Protein AF-0000000084674977 (afdb_homodimer)

pLDDT: mean 95.16, std 7.93, range [51.19, 98.88]

Sequence (258 aa):
MLSVRLFLIAQILTLAGFGLAYFVRPQETANLSGMLLMAPAALTDVRAYYGGLQLGLAAWLGLALLRGDLLRPALMLLVLLYSALFLARLGGLWLDGGAQQTFNLYAMLFEGVSAALAFWLLRGRSAAAMLSVRLFLIAQILTLAGFGLAYFVRPQETANLSGMLLMAPAALTDVRAYYGGLQLGLAAWLGLALLRGDLLRPALMLLVLLYSALFLARLGGLWLDGGAQQTFNLYAMLFEGVSAALAFWLLRGRSAAA

Solvent-accessible surface area (backbone atoms only — not comparable to full-atom values): 11995 Å² total; per-residue (Å²): 109,67,68,57,50,52,51,49,51,52,49,28,51,50,31,36,50,51,8,48,44,21,46,76,36,31,60,69,53,42,39,70,36,34,30,42,59,77,30,45,45,19,42,19,48,38,13,9,59,55,4,16,34,28,38,17,50,20,49,50,50,51,48,21,73,74,33,74,89,34,41,64,60,50,31,54,44,44,26,42,30,24,45,28,27,29,53,26,34,54,50,20,40,69,74,51,44,53,96,71,31,59,64,59,52,54,51,34,50,51,24,46,52,50,17,52,50,30,46,50,54,50,52,53,50,55,64,73,98,109,66,68,58,50,52,52,48,50,53,50,30,52,51,31,35,51,50,8,48,46,21,47,75,37,30,59,69,54,41,38,70,36,34,31,42,60,78,29,45,46,20,42,20,48,38,12,10,57,56,4,16,34,28,37,17,51,20,50,48,50,50,47,22,73,75,34,74,89,34,42,63,60,49,32,54,46,44,26,42,31,24,45,27,27,28,53,26,34,54,51,21,40,68,73,51,44,52,97,72,32,60,62,60,50,53,50,34,50,54,24,46,51,49,16,52,49,30,47,52,55,49,54,53,50,57,64,71,97

Secondary structure (DSSP, 8-state):
-HHHHHHHHHHHHHHHHHHHHHHH-HHHHHGGGTEEE-SHHHHHHHIIIIIIHHHHHHHHHHHHHH-GGGHHHHHHHHHHHHHHHHHHHHHHHHHH--TT-HHHHHHHHHHHHHHHHHHHHHHHHHHH-/-HHHHHHHHHHHHHHHHHHHHHHH-HHHHHGGGTEEE-SHHHHHHHIIIIIIHHHHHHHHHHHHHH-GGGHHHHHHHHHHHHHHHHHHHHHHHHHH--TT-HHHHHHHHHHHHHHHHHHHHHHHHHHH-

Foldseek 3Di:
DVLLLVLLVVLLCVLQVQLVCCLVPVQVSVCLQPDHDPDPVSSVVSNCPRRVVSNVLSVLSVVCSVPVVCSLVNLVVLLVVLVVLLVVLVVCCVVVPDPPRPVSVVSNVVSVVSNVSSVVVNVVVVVVD/DVLLLVLLVVLLCVLQVQLVCCLVPVQVSVCLQPDHDPDPVSSVVSNCPRRVVSNVLSVLSVVCSVPVVCSLVNLVVLLVVLVVLLVVLVVCCVVVDDPPRVVSVVSNVVSVVSNVSSVVVNVVVVVVD

InterPro domains:
  IPR025597 Protein of unknown function DUF4345 [PF14248] (5-122)

Organism: Aquipseudomonas alcaligenes (strain ATCC 14909 / DSM 50342 / CCUG 1425 / JCM 20561 / NBRC 14159 / NCIMB 9945 / NCTC 10367 / 1577) (NCBI:txid1215092)

Radius of gyration: 17.64 Å; Cα contacts (8 Å, |Δi|>4): 391; chains: 2; bounding box: 38×45×38 Å

Nearest PDB structures (foldseek):
  1x03-assembly1_A-2  TM=3.238E-01  e=7.428E+00  Homo sapiens

Structure (mmCIF, N/CA/C/O backbone):
data_AF-0000000084674977-model_v1
#
loop_
_entity.id
_entity.type
_entity.pdbx_description
1 polymer 'DUF4345 domain-containing protein'
#
loop_
_atom_site.group_PDB
_atom_site.id
_atom_site.type_symbol
_atom_site.label_atom_id
_atom_site.label_alt_id
_atom_site.label_comp_id
_atom_site.label_asym_id
_atom_site.label_entity_id
_atom_site.label_seq_id
_atom_site.pdbx_PDB_ins_code
_atom_site.Cartn_x
_atom_site.Cartn_y
_atom_site.Cartn_z
_atom_site.occupancy
_atom_site.B_iso_or_equiv
_atom_site.auth_seq_id
_atom_site.auth_comp_id
_atom_site.auth_asym_id
_atom_site.auth_atom_id
_atom_site.pdbx_PDB_model_num
ATOM 1 N N . MET A 1 1 ? 14.164 21.875 1.434 1 84.44 1 MET A N 1
ATOM 2 C CA . MET A 1 1 ? 12.922 21.766 0.677 1 84.44 1 MET A CA 1
ATOM 3 C C . MET A 1 1 ? 13.164 21.094 -0.676 1 84.44 1 MET A C 1
ATOM 5 O O . MET A 1 1 ? 12.445 20.188 -1.066 1 84.44 1 MET A O 1
ATOM 9 N N . LEU A 1 2 ? 14.32 21.484 -1.268 1 88.62 2 LEU A N 1
ATOM 10 C CA . LEU A 1 2 ? 14.609 20.906 -2.576 1 88.62 2 LEU A CA 1
ATOM 11 C C . LEU A 1 2 ? 14.898 19.406 -2.461 1 88.62 2 LEU A C 1
ATOM 13 O O . LEU A 1 2 ? 14.445 18.625 -3.287 1 88.62 2 LEU A O 1
ATOM 17 N N . SER A 1 3 ? 15.656 19 -1.485 1 94.62 3 SER A N 1
ATOM 18 C CA . SER A 1 3 ? 16 17.594 -1.295 1 94.62 3 SER A CA 1
ATOM 19 C C . SER A 1 3 ? 14.766 16.734 -1.057 1 94.62 3 SER A C 1
ATOM 21 O O . SER A 1 3 ? 14.656 15.633 -1.589 1 94.62 3 SER A O 1
ATOM 23 N N . VAL A 1 4 ? 13.844 17.266 -0.362 1 96.19 4 VAL A N 1
ATOM 24 C CA . VAL A 1 4 ? 12.609 16.547 -0.073 1 96.19 4 VAL A CA 1
ATOM 25 C C . VAL A 1 4 ? 11.789 16.391 -1.354 1 96.19 4 VAL A C 1
ATOM 27 O O . VAL A 1 4 ? 11.281 15.305 -1.64 1 96.19 4 VAL A O 1
ATOM 30 N N . ARG A 1 5 ? 11.734 17.422 -2.115 1 96.31 5 ARG A N 1
ATOM 31 C CA . ARG A 1 5 ? 10.961 17.406 -3.354 1 96.31 5 ARG A CA 1
ATOM 32 C C . ARG A 1 5 ? 11.562 16.438 -4.359 1 96.31 5 ARG A C 1
ATOM 34 O O . ARG A 1 5 ? 10.844 15.688 -5.02 1 96.31 5 ARG A O 1
ATOM 41 N N . LEU A 1 6 ? 12.844 16.469 -4.453 1 97.62 6 LEU A N 1
ATOM 42 C CA . LEU A 1 6 ? 13.516 15.547 -5.367 1 97.62 6 LEU A CA 1
ATOM 43 C C . LEU A 1 6 ? 13.312 14.094 -4.934 1 97.62 6 LEU A C 1
ATOM 45 O O . LEU A 1 6 ? 13.086 13.219 -5.77 1 97.62 6 LEU A O 1
ATOM 49 N N . PHE A 1 7 ? 13.461 13.922 -3.662 1 98.56 7 PHE A N 1
ATOM 50 C CA . PHE A 1 7 ? 13.234 12.586 -3.123 1 98.56 7 PHE A CA 1
ATOM 51 C C . PHE A 1 7 ? 11.82 12.109 -3.424 1 98.56 7 PHE A C 1
ATOM 53 O O . PHE A 1 7 ? 11.633 10.992 -3.904 1 98.56 7 PHE A O 1
ATOM 60 N N . LEU A 1 8 ? 10.812 12.961 -3.209 1 98.62 8 LEU A N 1
ATOM 61 C CA . LEU A 1 8 ? 9.422 12.578 -3.439 1 98.62 8 LEU A CA 1
ATOM 62 C C . LEU A 1 8 ? 9.156 12.344 -4.926 1 98.62 8 LEU A C 1
ATOM 64 O O . LEU A 1 8 ? 8.406 11.438 -5.293 1 98.62 8 LEU A O 1
ATOM 68 N N . ILE A 1 9 ? 9.758 13.148 -5.777 1 98.69 9 ILE A N 1
ATOM 69 C CA . ILE A 1 9 ? 9.586 12.969 -7.219 1 98.69 9 ILE A CA 1
ATOM 70 C C . ILE A 1 9 ? 10.141 11.617 -7.637 1 98.69 9 ILE A C 1
ATOM 72 O O . ILE A 1 9 ? 9.523 10.898 -8.43 1 98.69 9 ILE A O 1
ATOM 76 N N . ALA A 1 10 ? 11.297 11.227 -7.109 1 98.75 10 ALA A N 1
ATOM 77 C CA . ALA A 1 10 ? 11.875 9.922 -7.41 1 98.75 10 ALA A CA 1
ATOM 78 C C . ALA A 1 10 ? 10.945 8.797 -6.961 1 98.75 10 ALA A C 1
ATOM 80 O O . ALA A 1 10 ? 10.789 7.797 -7.664 1 98.75 10 ALA A O 1
ATOM 81 N N . GLN A 1 11 ? 10.391 8.945 -5.777 1 98.88 11 GLN A N 1
ATOM 82 C CA . GLN A 1 11 ? 9.453 7.949 -5.277 1 98.88 11 GLN A CA 1
ATOM 83 C C . GLN A 1 11 ? 8.211 7.867 -6.16 1 98.88 11 GLN A C 1
ATOM 85 O O . GLN A 1 11 ? 7.734 6.777 -6.473 1 98.88 11 GLN A O 1
ATOM 90 N N . ILE A 1 12 ? 7.645 9.023 -6.547 1 98.88 12 ILE A N 1
ATOM 91 C CA . ILE A 1 12 ? 6.457 9.086 -7.391 1 98.88 12 ILE A CA 1
ATOM 92 C C . ILE A 1 12 ? 6.719 8.352 -8.703 1 98.88 12 ILE A C 1
ATOM 94 O O . ILE A 1 12 ? 5.902 7.543 -9.148 1 98.88 12 ILE A O 1
ATOM 98 N N . LEU A 1 13 ? 7.867 8.578 -9.328 1 98.75 13 LEU A N 1
ATOM 99 C CA . LEU A 1 13 ? 8.203 7.969 -10.609 1 98.75 13 LEU A CA 1
ATOM 100 C C . LEU A 1 13 ? 8.336 6.457 -10.469 1 98.75 13 LEU A C 1
ATOM 102 O O . LEU A 1 13 ? 7.883 5.707 -11.336 1 98.75 13 LEU A O 1
ATOM 106 N N . THR A 1 14 ? 8.984 6.051 -9.422 1 98.5 14 THR A N 1
ATOM 107 C CA . THR A 1 14 ? 9.18 4.625 -9.195 1 98.5 14 THR A CA 1
ATOM 108 C C . THR A 1 14 ? 7.84 3.936 -8.93 1 98.5 14 THR A C 1
ATOM 110 O O . THR A 1 14 ? 7.531 2.914 -9.547 1 98.5 14 THR A O 1
ATOM 113 N N . LEU A 1 15 ? 7.027 4.465 -8.047 1 98.62 15 LEU A N 1
ATOM 114 C CA . LEU A 1 15 ? 5.742 3.887 -7.676 1 98.62 15 LEU A CA 1
ATOM 115 C C . LEU A 1 15 ? 4.781 3.896 -8.859 1 98.62 15 LEU A C 1
ATOM 117 O O . LEU A 1 15 ? 4.117 2.895 -9.141 1 98.62 15 LEU A O 1
ATOM 121 N N . ALA A 1 16 ? 4.711 5.039 -9.539 1 98.75 16 ALA A N 1
ATOM 122 C CA . ALA A 1 16 ? 3.83 5.137 -10.703 1 98.75 16 ALA A CA 1
ATOM 123 C C . ALA A 1 16 ? 4.285 4.199 -11.82 1 98.75 16 ALA A C 1
ATOM 125 O O . ALA A 1 16 ? 3.461 3.584 -12.492 1 98.75 16 ALA A O 1
ATOM 126 N N . GLY A 1 17 ? 5.598 4.133 -12.062 1 98.44 17 GLY A N 1
ATOM 127 C CA . GLY A 1 17 ? 6.133 3.24 -13.078 1 98.44 17 GLY A CA 1
ATOM 128 C C . GLY A 1 17 ? 5.809 1.78 -12.82 1 98.44 17 GLY A C 1
ATOM 129 O O . GLY A 1 17 ? 5.277 1.092 -13.688 1 98.44 17 GLY A O 1
ATOM 130 N N . PHE A 1 18 ? 6.113 1.308 -11.656 1 97.5 18 PHE A N 1
ATOM 131 C CA . PHE A 1 18 ? 5.82 -0.076 -11.297 1 97.5 18 PHE A CA 1
ATOM 132 C C . PHE A 1 18 ? 4.316 -0.315 -11.25 1 97.5 18 PHE A C 1
ATOM 134 O O . PHE A 1 18 ? 3.836 -1.378 -11.648 1 97.5 18 PHE A O 1
ATOM 141 N N . GLY A 1 19 ? 3.574 0.656 -10.641 1 98.5 19 GLY A N 1
ATOM 142 C CA . GLY A 1 19 ? 2.127 0.529 -10.609 1 98.5 19 GLY A CA 1
ATOM 143 C C . GLY A 1 19 ? 1.507 0.366 -11.984 1 98.5 19 GLY A C 1
ATOM 144 O O . GLY A 1 19 ? 0.631 -0.479 -12.18 1 98.5 19 GLY A O 1
ATOM 145 N N . LEU A 1 20 ? 1.965 1.139 -12.891 1 98.62 20 LEU A N 1
ATOM 146 C CA . LEU A 1 20 ? 1.455 1.052 -14.258 1 98.62 20 LEU A CA 1
ATOM 147 C C . LEU A 1 20 ? 1.843 -0.277 -14.898 1 98.62 20 LEU A C 1
ATOM 149 O O . LEU A 1 20 ? 1.049 -0.873 -15.625 1 98.62 20 LEU A O 1
ATOM 153 N N . ALA A 1 21 ? 3.051 -0.722 -14.703 1 98.44 21 ALA A N 1
ATOM 154 C CA . ALA A 1 21 ? 3.51 -1.994 -15.258 1 98.44 21 ALA A CA 1
ATOM 155 C C . ALA A 1 21 ? 2.639 -3.148 -14.773 1 98.44 21 ALA A C 1
ATOM 157 O O . ALA A 1 21 ? 2.211 -3.99 -15.562 1 98.44 21 ALA A O 1
ATOM 158 N N . TYR A 1 22 ? 2.359 -3.145 -13.469 1 98.31 22 TYR A N 1
ATOM 159 C CA . TYR A 1 22 ? 1.542 -4.211 -12.898 1 98.31 22 TYR A CA 1
ATOM 160 C C . TYR A 1 22 ? 0.099 -4.105 -13.375 1 98.31 22 TYR A C 1
ATOM 162 O O . TYR A 1 22 ? -0.582 -5.121 -13.539 1 98.31 22 TYR A O 1
ATOM 170 N N . PHE A 1 23 ? -0.378 -2.908 -13.57 1 98.69 23 PHE A N 1
ATOM 171 C CA . PHE A 1 23 ? -1.757 -2.756 -14.016 1 98.69 23 PHE A CA 1
ATOM 172 C C . PHE A 1 23 ? -1.906 -3.191 -15.469 1 98.69 23 PHE A C 1
ATOM 174 O O . PHE A 1 23 ? -2.883 -3.854 -15.828 1 98.69 23 PHE A O 1
ATOM 181 N N . VAL A 1 24 ? -0.961 -2.867 -16.328 1 98.38 24 VAL A N 1
ATOM 182 C CA . VAL A 1 24 ? -1.058 -3.088 -17.781 1 98.38 24 VAL A CA 1
ATOM 183 C C . VAL A 1 24 ? -0.654 -4.52 -18.109 1 98.38 24 VAL A C 1
ATOM 185 O O . VAL A 1 24 ? -1.256 -5.156 -18.969 1 98.38 24 VAL A O 1
ATOM 188 N N . ARG A 1 25 ? 0.402 -5.043 -17.422 1 98.25 25 ARG A N 1
ATOM 189 C CA . ARG A 1 25 ? 0.922 -6.379 -17.688 1 98.25 25 ARG A CA 1
ATOM 190 C C . ARG A 1 25 ? 1.076 -7.184 -16.406 1 98.25 25 ARG A C 1
ATOM 192 O O . ARG A 1 25 ? 2.184 -7.594 -16.047 1 98.25 25 ARG A O 1
ATOM 199 N N . PRO A 1 26 ? -0.037 -7.477 -15.797 1 97.75 26 PRO A N 1
ATOM 200 C CA . PRO A 1 26 ? 0.021 -8.109 -14.477 1 97.75 26 PRO A CA 1
ATOM 201 C C . PRO A 1 26 ? 0.686 -9.484 -14.516 1 97.75 26 PRO A C 1
ATOM 203 O O . PRO A 1 26 ? 1.454 -9.828 -13.609 1 97.75 26 PRO A O 1
ATOM 206 N N . GLN A 1 27 ? 0.441 -10.289 -15.555 1 96.56 27 GLN A N 1
ATOM 207 C CA . GLN A 1 27 ? 1.012 -11.633 -15.609 1 96.56 27 GLN A CA 1
ATOM 208 C C . GLN A 1 27 ? 2.527 -11.578 -15.781 1 96.56 27 GLN A C 1
ATOM 210 O O . GLN A 1 27 ? 3.262 -12.25 -15.055 1 96.56 27 GLN A O 1
ATOM 215 N N . GLU A 1 28 ? 2.961 -10.781 -16.734 1 97 28 GLU A N 1
ATOM 216 C CA . GLU A 1 28 ? 4.387 -10.664 -17.031 1 97 28 GLU A CA 1
ATOM 217 C C . GLU A 1 28 ? 5.152 -10.109 -15.828 1 97 28 GLU A C 1
ATOM 219 O O . GLU A 1 28 ? 6.234 -10.602 -15.5 1 97 28 GLU A O 1
ATOM 224 N N . THR A 1 29 ? 4.621 -9.141 -15.188 1 97.38 29 THR A N 1
ATOM 225 C CA . THR A 1 29 ? 5.328 -8.5 -14.086 1 97.38 29 THR A CA 1
ATOM 226 C C . THR A 1 29 ? 5.34 -9.398 -12.852 1 97.38 29 THR A C 1
ATOM 228 O O . THR A 1 29 ? 6.363 -9.516 -12.18 1 97.38 29 THR A O 1
ATOM 231 N N . ALA A 1 30 ? 4.254 -10.023 -12.539 1 95.75 30 ALA A N 1
ATOM 232 C CA . ALA A 1 30 ? 4.176 -10.922 -11.398 1 95.75 30 ALA A CA 1
ATOM 233 C C . ALA A 1 30 ? 5.105 -12.125 -11.57 1 95.75 30 ALA A C 1
ATOM 235 O O . ALA A 1 30 ? 5.633 -12.656 -10.594 1 95.75 30 ALA A O 1
ATOM 236 N N . ASN A 1 31 ? 5.297 -12.477 -12.805 1 95.06 31 ASN A N 1
ATOM 237 C CA . ASN A 1 31 ? 6.133 -13.641 -13.094 1 95.06 31 ASN A CA 1
ATOM 238 C C . ASN A 1 31 ? 7.598 -13.367 -12.758 1 95.06 31 ASN A C 1
ATOM 240 O O . ASN A 1 31 ? 8.391 -14.305 -12.617 1 95.06 31 ASN A O 1
ATOM 244 N N . LEU A 1 32 ? 7.957 -12.102 -12.625 1 92.12 32 LEU A N 1
ATOM 245 C CA . LEU A 1 32 ? 9.32 -11.742 -12.258 1 92.12 32 LEU A CA 1
ATOM 246 C C . LEU A 1 32 ? 9.695 -12.336 -10.906 1 92.12 32 LEU A C 1
ATOM 248 O O . LEU A 1 32 ? 10.867 -12.648 -10.664 1 92.12 32 LEU A O 1
ATOM 252 N N . SER A 1 33 ? 8.727 -12.602 -10.047 1 91.69 33 SER A N 1
ATOM 253 C CA . SER A 1 33 ? 8.984 -13.195 -8.742 1 91.69 33 SER A CA 1
ATOM 254 C C . SER A 1 33 ? 8.602 -14.672 -8.719 1 91.69 33 SER A C 1
ATOM 256 O O . SER A 1 33 ? 8.75 -15.344 -7.691 1 91.69 33 SER A O 1
ATOM 258 N N . GLY A 1 34 ? 8.016 -15.172 -9.82 1 92.5 34 GLY A N 1
ATOM 259 C CA . GLY A 1 34 ? 7.613 -16.562 -9.867 1 92.5 34 GLY A CA 1
ATOM 260 C C . GLY A 1 34 ? 6.152 -16.781 -9.516 1 92.5 34 GLY A C 1
ATOM 261 O O . GLY A 1 34 ? 5.75 -17.891 -9.156 1 92.5 34 GLY A O 1
ATOM 262 N N . MET A 1 35 ? 5.379 -15.75 -9.57 1 95.19 35 MET A N 1
ATOM 263 C CA . MET A 1 35 ? 3.936 -15.82 -9.359 1 95.19 35 MET A CA 1
ATOM 264 C C . MET A 1 35 ? 3.213 -16.141 -10.664 1 95.19 35 MET A C 1
ATOM 266 O O . MET A 1 35 ? 3.506 -15.547 -11.703 1 95.19 35 MET A O 1
ATOM 270 N N . LEU A 1 36 ? 2.33 -17.062 -10.547 1 95.19 36 LEU A N 1
ATOM 271 C CA . LEU A 1 36 ? 1.477 -17.391 -11.688 1 95.19 36 LEU A CA 1
ATOM 272 C C . LEU A 1 36 ? 0.027 -17 -11.398 1 95.19 36 LEU A C 1
ATOM 274 O O . LEU A 1 36 ? -0.498 -17.312 -10.328 1 95.19 36 LEU A O 1
ATOM 278 N N . LEU A 1 37 ? -0.532 -16.281 -12.32 1 96.06 37 LEU A N 1
ATOM 279 C CA . LEU A 1 37 ? -1.918 -15.844 -12.211 1 96.06 37 LEU A CA 1
ATOM 280 C C . LEU A 1 37 ? -2.834 -16.703 -13.07 1 96.06 37 LEU A C 1
ATOM 282 O O . LEU A 1 37 ? -3.068 -16.391 -14.242 1 96.06 37 LEU A O 1
ATOM 286 N N . MET A 1 38 ? -3.434 -17.688 -12.438 1 91.94 38 MET A N 1
ATOM 287 C CA . MET A 1 38 ? -4.074 -18.75 -13.195 1 91.94 38 MET A CA 1
ATOM 288 C C . MET A 1 38 ? -5.562 -18.484 -13.375 1 91.94 38 MET A C 1
ATOM 290 O O . MET A 1 38 ? -6.234 -19.172 -14.148 1 91.94 38 MET A O 1
ATOM 294 N N . ALA A 1 39 ? -6.102 -17.531 -12.688 1 93.56 39 ALA A N 1
ATOM 295 C CA . ALA A 1 39 ? -7.512 -17.172 -12.781 1 93.56 39 ALA A CA 1
ATOM 296 C C . ALA A 1 39 ? -7.668 -15.68 -13.094 1 93.56 39 ALA A C 1
ATOM 298 O O . ALA A 1 39 ? -6.828 -14.867 -12.703 1 93.56 39 ALA A O 1
ATOM 299 N N . PRO A 1 40 ? -8.789 -15.336 -13.812 1 95.62 40 PRO A N 1
ATOM 300 C CA . PRO A 1 40 ? -9.062 -13.914 -14.039 1 95.62 40 PRO A CA 1
ATOM 301 C C . PRO A 1 40 ? -9.086 -13.102 -12.742 1 95.62 40 PRO A C 1
ATOM 303 O O . PRO A 1 40 ? -8.664 -11.945 -12.734 1 95.62 40 PRO A O 1
ATOM 306 N N . ALA A 1 41 ? -9.523 -13.766 -11.695 1 96.69 41 ALA A N 1
ATOM 307 C CA . ALA A 1 41 ? -9.594 -13.078 -10.406 1 96.69 41 ALA A CA 1
ATOM 308 C C . ALA A 1 41 ? -8.203 -12.719 -9.898 1 96.69 41 ALA A C 1
ATOM 310 O O . ALA A 1 41 ? -8.023 -11.688 -9.25 1 96.69 41 ALA A O 1
ATOM 311 N N . ALA A 1 42 ? -7.27 -13.562 -10.18 1 96.88 42 ALA A N 1
ATOM 312 C CA . ALA A 1 42 ? -5.898 -13.281 -9.758 1 96.88 42 ALA A CA 1
ATOM 313 C C . ALA A 1 42 ? -5.305 -12.125 -10.547 1 96.88 42 ALA A C 1
ATOM 315 O O . ALA A 1 42 ? -4.566 -11.305 -10 1 96.88 42 ALA A O 1
ATOM 316 N N . LEU A 1 43 ? -5.598 -12.039 -11.828 1 97.5 43 LEU A N 1
ATOM 317 C CA . LEU A 1 43 ? -5.148 -10.922 -12.656 1 97.5 43 LEU A CA 1
ATOM 318 C C . LEU A 1 43 ? -5.699 -9.602 -12.133 1 97.5 43 LEU A C 1
ATOM 320 O O . LEU A 1 43 ? -4.949 -8.648 -11.93 1 97.5 43 LEU A O 1
ATOM 324 N N . THR A 1 44 ? -6.984 -9.578 -11.922 1 97.94 44 THR A N 1
ATOM 325 C CA . THR A 1 44 ? -7.641 -8.383 -11.414 1 97.94 44 THR A CA 1
ATOM 326 C C . THR A 1 44 ? -7.07 -7.996 -10.047 1 97.94 44 THR A C 1
ATOM 328 O O . THR A 1 44 ? -6.848 -6.816 -9.781 1 97.94 44 THR A O 1
ATOM 331 N N . ASP A 1 45 ? -6.855 -8.984 -9.195 1 97.56 45 ASP A N 1
ATOM 332 C CA . ASP A 1 45 ? -6.324 -8.742 -7.859 1 97.56 45 ASP A CA 1
ATOM 333 C C . ASP A 1 45 ? -4.941 -8.102 -7.926 1 97.56 45 ASP A C 1
ATOM 335 O O . ASP A 1 45 ? -4.664 -7.133 -7.215 1 97.56 45 ASP A O 1
ATOM 339 N N . VAL A 1 46 ? -4.047 -8.539 -8.781 1 97.88 46 VAL A N 1
ATOM 340 C CA . VAL A 1 46 ? -2.695 -8.008 -8.922 1 97.88 46 VAL A CA 1
ATOM 341 C C . VAL A 1 46 ? -2.752 -6.613 -9.531 1 97.88 46 VAL A C 1
ATOM 343 O O . VAL A 1 46 ? -2.021 -5.711 -9.117 1 97.88 46 VAL A O 1
ATOM 346 N N . ARG A 1 47 ? -3.623 -6.371 -10.539 1 98.38 47 ARG A N 1
ATOM 347 C CA . ARG A 1 47 ? -3.803 -5.035 -11.094 1 98.38 47 ARG A CA 1
ATOM 348 C C . ARG A 1 47 ? -4.168 -4.035 -10 1 98.38 47 ARG A C 1
ATOM 350 O O . ARG A 1 47 ? -3.715 -2.887 -10.031 1 98.38 47 ARG A O 1
ATOM 357 N N . ALA A 1 48 ? -4.977 -4.5 -9.133 1 98.25 48 ALA A N 1
ATOM 358 C CA . ALA A 1 48 ? -5.457 -3.598 -8.086 1 98.25 48 ALA A CA 1
ATOM 359 C C . ALA A 1 48 ? -4.398 -3.396 -7.004 1 98.25 48 ALA A C 1
ATOM 361 O O . ALA A 1 48 ? -4.004 -2.266 -6.719 1 98.25 48 ALA A O 1
ATOM 362 N N . TYR A 1 49 ? -3.92 -4.441 -6.434 1 97.81 49 TYR A N 1
ATOM 363 C CA . TYR A 1 49 ? -3.096 -4.34 -5.234 1 97.81 49 TYR A CA 1
ATOM 364 C C . TYR A 1 49 ? -1.676 -3.91 -5.582 1 97.81 49 TYR A C 1
ATOM 366 O O . TYR A 1 49 ? -1.138 -2.977 -4.984 1 97.81 49 TYR A O 1
ATOM 374 N N . TYR A 1 50 ? -1.011 -4.52 -6.582 1 97.75 50 TYR A N 1
ATOM 375 C CA . TYR A 1 50 ? 0.332 -4.129 -7 1 97.75 50 TYR A CA 1
ATOM 376 C C . TYR A 1 50 ? 0.29 -2.891 -7.883 1 97.75 50 TYR A C 1
ATOM 378 O O . TYR A 1 50 ? 1.226 -2.088 -7.883 1 97.75 50 TYR A O 1
ATOM 386 N N . GLY A 1 51 ? -0.761 -2.811 -8.672 1 98.38 51 GLY A N 1
ATOM 387 C CA . GLY A 1 51 ? -0.882 -1.678 -9.578 1 98.38 51 GLY A CA 1
ATOM 388 C C . GLY A 1 51 ? -1.573 -0.483 -8.945 1 98.38 51 GLY A C 1
ATOM 389 O O . GLY A 1 51 ? -0.921 0.5 -8.586 1 98.38 51 GLY A O 1
ATOM 390 N N . GLY A 1 52 ? -2.863 -0.614 -8.727 1 98.5 52 GLY A N 1
ATOM 391 C CA . GLY A 1 52 ? -3.703 0.465 -8.234 1 98.5 52 GLY A CA 1
ATOM 392 C C . GLY A 1 52 ? -3.195 1.068 -6.938 1 98.5 52 GLY A C 1
ATOM 393 O O . GLY A 1 52 ? -3.176 2.291 -6.781 1 98.5 52 GLY A O 1
ATOM 394 N N . LEU A 1 53 ? -2.879 0.241 -5.992 1 98.25 53 LEU A N 1
ATOM 395 C CA . LEU A 1 53 ? -2.4 0.727 -4.703 1 98.25 53 LEU A CA 1
ATOM 396 C C . LEU A 1 53 ? -1.147 1.578 -4.875 1 98.25 53 LEU A C 1
ATOM 398 O O . LEU A 1 53 ? -1.026 2.641 -4.262 1 98.25 53 LEU A O 1
ATOM 402 N N . GLN A 1 54 ? -0.153 1.138 -5.734 1 98.62 54 GLN A N 1
ATOM 403 C CA . GLN A 1 54 ? 1.06 1.91 -5.98 1 98.62 54 GLN A CA 1
ATOM 404 C C . GLN A 1 54 ? 0.737 3.236 -6.66 1 98.62 54 GLN A C 1
ATOM 406 O O . GLN A 1 54 ? 1.34 4.266 -6.348 1 98.62 54 GLN A O 1
ATOM 411 N N . LEU A 1 55 ? -0.165 3.176 -7.539 1 98.75 55 LEU A N 1
ATOM 412 C CA . LEU A 1 55 ? -0.586 4.402 -8.203 1 98.75 55 LEU A CA 1
ATOM 413 C C . LEU A 1 55 ? -1.252 5.355 -7.219 1 98.75 55 LEU A C 1
ATOM 415 O O . LEU A 1 55 ? -1.083 6.574 -7.316 1 98.75 55 LEU A O 1
ATOM 419 N N . GLY A 1 56 ? -2.041 4.84 -6.301 1 98.75 56 GLY A N 1
ATOM 420 C CA . GLY A 1 56 ? -2.625 5.652 -5.246 1 98.75 56 GLY A CA 1
ATOM 421 C C . GLY A 1 56 ? -1.586 6.309 -4.355 1 98.75 56 GLY A C 1
ATOM 422 O O . GLY A 1 56 ? -1.724 7.477 -3.988 1 98.75 56 GLY A O 1
ATOM 423 N N . LEU A 1 57 ? -0.554 5.551 -3.994 1 98.75 57 LEU A N 1
ATOM 424 C CA . LEU A 1 57 ? 0.534 6.098 -3.189 1 98.75 57 LEU A CA 1
ATOM 425 C C . LEU A 1 57 ? 1.273 7.191 -3.951 1 98.75 57 LEU A C 1
ATOM 427 O O . LEU A 1 57 ? 1.651 8.211 -3.369 1 98.75 57 LEU A O 1
ATOM 431 N N . ALA A 1 58 ? 1.514 6.922 -5.238 1 98.88 58 ALA A N 1
ATOM 432 C CA . ALA A 1 58 ? 2.131 7.957 -6.066 1 98.88 58 ALA A CA 1
ATOM 433 C C . ALA A 1 58 ? 1.292 9.227 -6.074 1 98.88 58 ALA A C 1
ATOM 435 O O . ALA A 1 58 ? 1.83 10.336 -5.98 1 98.88 58 ALA A O 1
ATOM 436 N N . ALA A 1 59 ? 0.005 9.125 -6.195 1 98.75 59 ALA A N 1
ATOM 437 C CA . ALA A 1 59 ? -0.902 10.266 -6.172 1 98.75 59 ALA A CA 1
ATOM 438 C C . ALA A 1 59 ? -0.832 11 -4.836 1 98.75 59 ALA A C 1
ATOM 440 O O . ALA A 1 59 ? -0.865 12.234 -4.789 1 98.75 59 ALA A O 1
ATOM 441 N N . TRP A 1 60 ? -0.804 10.25 -3.756 1 98.69 60 TRP A N 1
ATOM 442 C CA . TRP A 1 60 ? -0.663 10.844 -2.432 1 98.69 60 TRP A CA 1
ATOM 443 C C . TRP A 1 60 ? 0.601 11.688 -2.348 1 98.69 60 TRP A C 1
ATOM 445 O O . TRP A 1 60 ? 0.567 12.82 -1.846 1 98.69 60 TRP A O 1
ATOM 455 N N . LEU A 1 61 ? 1.72 11.117 -2.809 1 98.75 61 LEU A N 1
ATOM 456 C CA . LEU A 1 61 ? 2.98 11.852 -2.768 1 98.75 61 LEU A CA 1
ATOM 457 C C . LEU A 1 61 ? 2.932 13.07 -3.678 1 98.75 61 LEU A C 1
ATOM 459 O O . LEU A 1 61 ? 3.525 14.109 -3.369 1 98.75 61 LEU A O 1
ATOM 463 N N . GLY A 1 62 ? 2.242 12.906 -4.836 1 98.62 62 GLY A N 1
ATOM 464 C CA . GLY A 1 62 ? 2.018 14.07 -5.688 1 98.62 62 GLY A CA 1
ATOM 465 C C . GLY A 1 62 ? 1.245 15.172 -4.992 1 98.62 62 GLY A C 1
ATOM 466 O O . GLY A 1 62 ? 1.59 16.344 -5.121 1 98.62 62 GLY A O 1
ATOM 467 N N . LEU A 1 63 ? 0.233 14.844 -4.273 1 98.38 63 LEU A N 1
ATOM 468 C CA . LEU A 1 63 ? -0.544 15.805 -3.504 1 98.38 63 LEU A CA 1
ATOM 469 C C . LEU A 1 63 ? 0.326 16.5 -2.459 1 98.38 63 LEU A C 1
ATOM 471 O O . LEU A 1 63 ? 0.188 17.703 -2.227 1 98.38 63 LEU A O 1
ATOM 475 N N . ALA A 1 64 ? 1.158 15.688 -1.831 1 97.69 64 ALA A N 1
ATOM 476 C CA . ALA A 1 64 ? 2.055 16.25 -0.822 1 97.69 64 ALA A CA 1
ATOM 477 C C . ALA A 1 64 ? 2.998 17.281 -1.436 1 97.69 64 ALA A C 1
ATOM 479 O O . ALA A 1 64 ? 3.371 18.25 -0.781 1 97.69 64 ALA A O 1
ATOM 480 N N . LEU A 1 65 ? 3.404 17.062 -2.707 1 97.25 65 LEU A N 1
ATOM 481 C CA . LEU A 1 65 ? 4.262 18.016 -3.398 1 97.25 65 LEU A CA 1
ATOM 482 C C . LEU A 1 65 ? 3.527 19.328 -3.639 1 97.25 65 LEU A C 1
ATOM 484 O O . LEU A 1 65 ? 4.148 20.406 -3.676 1 97.25 65 LEU A O 1
ATOM 488 N N . LEU A 1 66 ? 2.244 19.219 -3.775 1 96.81 66 LEU A N 1
ATOM 489 C CA . LEU A 1 66 ? 1.44 20.391 -4.082 1 96.81 66 LEU A CA 1
ATOM 490 C C . LEU A 1 66 ? 1.034 21.125 -2.809 1 96.81 66 LEU A C 1
ATOM 492 O O . LEU A 1 66 ? 0.736 22.312 -2.84 1 96.81 66 LEU A O 1
ATOM 496 N N . ARG A 1 67 ? 1.002 20.359 -1.764 1 95.56 67 ARG A N 1
ATOM 497 C CA . ARG A 1 67 ? 0.588 20.922 -0.484 1 95.56 67 ARG A CA 1
ATOM 498 C C . ARG A 1 67 ? 1.694 20.797 0.557 1 95.56 67 ARG A C 1
ATOM 500 O O . ARG A 1 67 ? 1.905 19.719 1.114 1 95.56 67 ARG A O 1
ATOM 507 N N . GLY A 1 68 ? 2.246 21.859 0.981 1 91.88 68 GLY A N 1
ATOM 508 C CA . GLY A 1 68 ? 3.395 21.906 1.871 1 91.88 68 GLY A CA 1
ATOM 509 C C . GLY A 1 68 ? 3.127 21.266 3.221 1 91.88 68 GLY A C 1
ATOM 510 O O . GLY A 1 68 ? 4.02 20.656 3.816 1 91.88 68 GLY A O 1
ATOM 511 N N . ASP A 1 69 ? 1.888 21.422 3.705 1 94.12 69 ASP A N 1
ATOM 512 C CA . ASP A 1 69 ? 1.537 20.922 5.027 1 94.12 69 ASP A CA 1
ATOM 513 C C . ASP A 1 69 ? 1.512 19.391 5.047 1 94.12 69 ASP A C 1
ATOM 515 O O . ASP A 1 69 ? 1.498 18.781 6.113 1 94.12 69 ASP A O 1
ATOM 519 N N . LEU A 1 70 ? 1.623 18.75 3.885 1 96.94 70 LEU A N 1
ATOM 520 C CA . LEU A 1 70 ? 1.524 17.297 3.803 1 96.94 70 LEU A CA 1
ATOM 521 C C . LEU A 1 70 ? 2.902 16.672 3.627 1 96.94 70 LEU A C 1
ATOM 523 O O . LEU A 1 70 ? 3.033 15.445 3.609 1 96.94 70 LEU A O 1
ATOM 527 N N . LEU A 1 71 ? 3.914 17.453 3.561 1 96.69 71 LEU A N 1
ATOM 528 C CA . LEU A 1 71 ? 5.25 16.906 3.311 1 96.69 71 LEU A CA 1
ATOM 529 C C . LEU A 1 71 ? 5.723 16.062 4.48 1 96.69 71 LEU A C 1
ATOM 531 O O . LEU A 1 71 ? 6.246 14.961 4.281 1 96.69 71 LEU A O 1
ATOM 535 N N . ARG A 1 72 ? 5.52 16.547 5.672 1 96.44 72 ARG A N 1
ATOM 536 C CA . ARG A 1 72 ? 5.973 15.797 6.836 1 96.44 72 ARG A CA 1
ATOM 537 C C . ARG A 1 72 ? 5.199 14.492 6.98 1 96.44 72 ARG A C 1
ATOM 539 O O . ARG A 1 72 ? 5.797 13.422 7.121 1 96.44 72 ARG A O 1
ATOM 546 N N . PRO A 1 73 ? 3.816 14.477 6.887 1 97.81 73 PRO A N 1
ATOM 547 C CA . PRO A 1 73 ? 3.07 13.219 6.941 1 97.81 73 PRO A CA 1
ATOM 548 C C . PRO A 1 73 ? 3.479 12.25 5.836 1 97.81 73 PRO A C 1
ATOM 550 O O . PRO A 1 73 ? 3.502 11.031 6.055 1 97.81 73 PRO A O 1
ATOM 553 N N . ALA A 1 74 ? 3.736 12.797 4.719 1 98.25 74 ALA A N 1
ATOM 554 C CA . ALA A 1 74 ? 4.137 11.938 3.602 1 98.25 74 ALA A CA 1
ATOM 555 C C . ALA A 1 74 ? 5.457 11.234 3.896 1 98.25 74 ALA A C 1
ATOM 557 O O . ALA A 1 74 ? 5.609 10.047 3.615 1 98.25 74 ALA A O 1
ATOM 558 N N . LEU A 1 75 ? 6.426 11.977 4.453 1 98.44 75 LEU A N 1
ATOM 559 C CA . LEU A 1 75 ? 7.715 11.383 4.805 1 98.44 75 LEU A CA 1
ATOM 560 C C . LEU A 1 75 ? 7.555 10.352 5.918 1 98.44 75 LEU A C 1
ATOM 562 O O . LEU A 1 75 ? 8.18 9.289 5.879 1 98.44 75 LEU A O 1
ATOM 566 N N . MET A 1 76 ? 6.734 10.656 6.898 1 98.38 76 MET A N 1
ATOM 567 C CA . MET A 1 76 ? 6.48 9.711 7.984 1 98.38 76 MET A CA 1
ATOM 568 C C . MET A 1 76 ? 5.883 8.414 7.449 1 98.38 76 MET A C 1
ATOM 570 O O . MET A 1 76 ? 6.27 7.324 7.875 1 98.38 76 MET A O 1
ATOM 574 N N . LEU A 1 77 ? 4.965 8.57 6.555 1 98.69 77 LEU A N 1
ATOM 575 C CA . LEU A 1 77 ? 4.34 7.402 5.934 1 98.69 77 LEU A CA 1
ATOM 576 C C . LEU A 1 77 ? 5.383 6.547 5.223 1 98.69 77 LEU A C 1
ATOM 578 O O . LEU A 1 77 ? 5.379 5.32 5.355 1 98.69 77 LEU A O 1
ATOM 582 N N . LEU A 1 78 ? 6.223 7.195 4.453 1 98.75 78 LEU A N 1
ATOM 583 C CA . LEU A 1 78 ? 7.219 6.465 3.682 1 98.75 78 LEU A CA 1
ATOM 584 C C . LEU A 1 78 ? 8.18 5.719 4.602 1 98.75 78 LEU A C 1
ATOM 586 O O . LEU A 1 78 ? 8.578 4.59 4.305 1 98.75 78 LEU A O 1
ATOM 590 N N . VAL A 1 79 ? 8.602 6.348 5.695 1 98.62 79 VAL A N 1
ATOM 591 C CA . VAL A 1 79 ? 9.461 5.66 6.652 1 98.62 79 VAL A CA 1
ATOM 592 C C . VAL A 1 79 ? 8.781 4.383 7.133 1 98.62 79 VAL A C 1
ATOM 594 O O . VAL A 1 79 ? 9.383 3.307 7.125 1 98.62 79 VAL A O 1
ATOM 597 N N . LEU A 1 80 ? 7.559 4.48 7.484 1 98.62 80 LEU A N 1
ATOM 598 C CA . LEU A 1 80 ? 6.844 3.352 8.07 1 98.62 80 LEU A CA 1
ATOM 599 C C . LEU A 1 80 ? 6.594 2.268 7.027 1 98.62 80 LEU A C 1
ATOM 601 O O . LEU A 1 80 ? 6.809 1.082 7.293 1 98.62 80 LEU A O 1
ATOM 605 N N . LEU A 1 81 ? 6.121 2.637 5.859 1 98.69 81 LEU A N 1
ATOM 606 C CA . LEU A 1 81 ? 5.754 1.672 4.832 1 98.69 81 LEU A CA 1
ATOM 607 C C . LEU A 1 81 ? 6.984 0.915 4.336 1 98.69 81 LEU A C 1
ATOM 609 O O . LEU A 1 81 ? 6.965 -0.315 4.246 1 98.69 81 LEU A O 1
ATOM 613 N N . TYR A 1 82 ? 8.039 1.652 4.035 1 98.88 82 TYR A N 1
ATOM 614 C CA . TYR A 1 82 ? 9.227 1.002 3.49 1 98.88 82 TYR A CA 1
ATOM 615 C C . TYR A 1 82 ? 9.93 0.174 4.559 1 98.88 82 TYR A C 1
ATOM 617 O O . TYR A 1 82 ? 10.508 -0.872 4.258 1 98.88 82 TYR A O 1
ATOM 625 N N . SER A 1 83 ? 9.922 0.628 5.785 1 98.88 83 SER A N 1
ATOM 626 C CA . SER A 1 83 ? 10.469 -0.2 6.855 1 98.88 83 SER A CA 1
ATOM 627 C C . SER A 1 83 ? 9.68 -1.497 7.008 1 98.88 83 SER A C 1
ATOM 629 O O . SER A 1 83 ? 10.266 -2.566 7.195 1 98.88 83 SER A O 1
ATOM 631 N N . ALA A 1 84 ? 8.367 -1.411 6.973 1 98.88 84 ALA A N 1
ATOM 632 C CA . ALA A 1 84 ? 7.523 -2.594 7.094 1 98.88 84 ALA A CA 1
ATOM 633 C C . ALA A 1 84 ? 7.777 -3.57 5.949 1 98.88 84 ALA A C 1
ATOM 635 O O . ALA A 1 84 ? 7.883 -4.781 6.168 1 98.88 84 ALA A O 1
ATOM 636 N N . LEU A 1 85 ? 7.832 -3.037 4.734 1 98.75 85 LEU A N 1
ATOM 637 C CA . LEU A 1 85 ? 8.125 -3.863 3.57 1 98.75 85 LEU A CA 1
ATOM 638 C C . LEU A 1 85 ? 9.492 -4.527 3.705 1 98.75 85 LEU A C 1
ATOM 640 O O . LEU A 1 85 ? 9.633 -5.727 3.453 1 98.75 85 LEU A O 1
ATOM 644 N N . PHE A 1 86 ? 10.5 -3.742 4.09 1 98.75 86 PHE A N 1
ATOM 645 C CA . PHE A 1 86 ? 11.859 -4.234 4.254 1 98.75 86 PHE A CA 1
ATOM 646 C C . PHE A 1 86 ? 11.906 -5.371 5.27 1 98.75 86 PHE A C 1
ATOM 648 O O . PHE A 1 86 ? 12.508 -6.418 5.012 1 98.75 86 PHE A O 1
ATOM 655 N N . LEU A 1 87 ? 11.32 -5.191 6.387 1 98.56 87 LEU A N 1
ATOM 656 C CA . LEU A 1 87 ? 11.328 -6.188 7.453 1 98.56 87 LEU A CA 1
ATOM 657 C C . LEU A 1 87 ? 10.555 -7.434 7.039 1 98.56 87 LEU A C 1
ATOM 659 O O . LEU A 1 87 ? 10.93 -8.555 7.402 1 98.56 87 LEU A O 1
ATOM 663 N N . ALA A 1 88 ? 9.453 -7.254 6.375 1 98.56 88 ALA A N 1
ATOM 664 C CA . ALA A 1 88 ? 8.688 -8.398 5.891 1 98.56 88 ALA A CA 1
ATOM 665 C C . ALA A 1 88 ? 9.5 -9.227 4.906 1 98.56 88 ALA A C 1
ATOM 667 O O . ALA A 1 88 ? 9.445 -10.461 4.926 1 98.56 88 ALA A O 1
ATOM 668 N N . ARG A 1 89 ? 10.219 -8.539 3.994 1 98.12 89 ARG A N 1
ATOM 669 C CA . ARG A 1 89 ? 11.07 -9.273 3.064 1 98.12 89 ARG A CA 1
ATOM 670 C C . ARG A 1 89 ? 12.203 -9.977 3.799 1 98.12 89 ARG A C 1
ATOM 672 O O . ARG A 1 89 ? 12.602 -11.078 3.418 1 98.12 89 ARG A O 1
ATOM 679 N N . LEU A 1 90 ? 12.82 -9.305 4.77 1 97.06 90 LEU A N 1
ATOM 680 C CA . LEU A 1 90 ? 13.836 -9.961 5.586 1 97.06 90 LEU A CA 1
ATOM 681 C C . LEU A 1 90 ? 13.289 -11.227 6.23 1 97.06 90 LEU A C 1
ATOM 683 O O . LEU A 1 90 ? 13.945 -12.273 6.223 1 97.06 90 LEU A O 1
ATOM 687 N N . GLY A 1 91 ? 12.117 -11.109 6.84 1 97 91 GLY A N 1
ATOM 688 C CA . GLY A 1 91 ? 11.453 -12.281 7.383 1 97 91 GLY A CA 1
ATOM 689 C C . GLY A 1 91 ? 11.148 -13.336 6.336 1 97 91 GLY A C 1
ATOM 690 O O . GLY A 1 91 ? 11.328 -14.531 6.578 1 97 91 GLY A O 1
ATOM 691 N N . GLY A 1 92 ? 10.602 -12.875 5.172 1 97.19 92 GLY A N 1
ATOM 692 C CA . GLY A 1 92 ? 10.32 -13.797 4.086 1 97.19 92 GLY A CA 1
ATOM 693 C C . GLY A 1 92 ? 11.555 -14.547 3.613 1 97.19 92 GLY A C 1
ATOM 694 O O . GLY A 1 92 ? 11.5 -15.758 3.379 1 97.19 92 GLY A O 1
ATOM 695 N N . LEU A 1 93 ? 12.664 -13.805 3.471 1 96 93 LEU A N 1
ATOM 696 C CA . LEU A 1 93 ? 13.914 -14.453 3.064 1 96 93 LEU A CA 1
ATOM 697 C C . LEU A 1 93 ? 14.32 -15.531 4.062 1 96 93 LEU A C 1
ATOM 699 O O . LEU A 1 93 ? 14.82 -16.594 3.672 1 96 93 LEU A O 1
ATOM 703 N N . TRP A 1 94 ? 14.148 -15.281 5.281 1 95.75 94 TRP A N 1
ATOM 704 C CA . TRP A 1 94 ? 14.477 -16.234 6.332 1 95.75 94 TRP A CA 1
ATOM 705 C C . TRP A 1 94 ? 13.531 -17.438 6.297 1 95.75 94 TRP A C 1
ATOM 707 O O . TRP A 1 94 ? 13.969 -18.578 6.414 1 95.75 94 TRP A O 1
ATOM 717 N N . LEU A 1 95 ? 12.273 -17.281 6.047 1 96.12 95 LEU A N 1
ATOM 718 C CA . LEU A 1 95 ? 11.242 -18.312 6.148 1 96.12 95 LEU A CA 1
ATOM 719 C C . LEU A 1 95 ? 11.18 -19.141 4.871 1 96.12 95 LEU A C 1
ATOM 721 O O . LEU A 1 95 ? 10.906 -20.344 4.922 1 96.12 95 LEU A O 1
ATOM 725 N N . ASP A 1 96 ? 11.383 -18.484 3.814 1 95.31 96 ASP A N 1
ATOM 726 C CA . ASP A 1 96 ? 11.117 -19.141 2.535 1 95.31 96 ASP A CA 1
ATOM 727 C C . ASP A 1 96 ? 12.406 -19.641 1.899 1 95.31 96 ASP A C 1
ATOM 729 O O . ASP A 1 96 ? 12.367 -20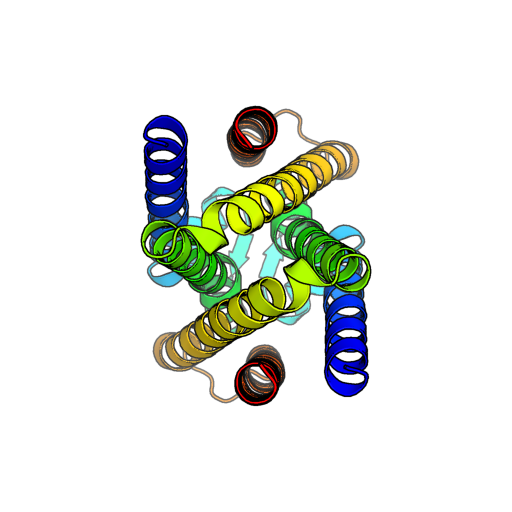.484 0.994 1 95.31 96 ASP A O 1
ATOM 733 N N . GLY A 1 97 ? 13.469 -19.141 2.441 1 85.81 97 GLY A N 1
ATOM 734 C CA . GLY A 1 97 ? 14.766 -19.578 1.921 1 85.81 97 GLY A CA 1
ATOM 735 C C . GLY A 1 97 ? 15.109 -18.938 0.59 1 85.81 97 GLY A C 1
ATOM 736 O O . GLY A 1 97 ? 14.227 -18.438 -0.111 1 85.81 97 GLY A O 1
ATOM 737 N N . GLY A 1 98 ? 16.375 -18.703 0.359 1 77.88 98 GLY A N 1
ATOM 738 C CA . GLY A 1 98 ? 16.844 -18.234 -0.935 1 77.88 98 GLY A CA 1
ATOM 739 C C . GLY A 1 98 ? 17.594 -16.906 -0.86 1 77.88 98 GLY A C 1
ATOM 740 O O . GLY A 1 98 ? 17.062 -15.875 -1.257 1 77.88 98 GLY A O 1
ATOM 741 N N . ALA A 1 99 ? 18.672 -16.984 -0.364 1 78.25 99 ALA A N 1
ATOM 742 C CA . ALA A 1 99 ? 19.484 -15.773 -0.325 1 78.25 99 ALA A CA 1
ATOM 743 C C . ALA A 1 99 ? 19.766 -15.25 -1.732 1 78.25 99 ALA A C 1
ATOM 745 O O . ALA A 1 99 ? 20.266 -14.133 -1.9 1 78.25 99 ALA A O 1
ATOM 746 N N . GLN A 1 100 ? 19.234 -16.062 -2.568 1 87.12 100 GLN A N 1
ATOM 747 C CA . GLN A 1 100 ? 19.531 -15.703 -3.953 1 87.12 100 GLN A CA 1
ATOM 748 C C . GLN A 1 100 ? 18.297 -15.109 -4.633 1 87.12 100 GLN A C 1
ATOM 750 O O . GLN A 1 100 ? 18.234 -15.039 -5.863 1 87.12 100 GLN A O 1
ATOM 755 N N . GLN A 1 101 ? 17.422 -14.719 -3.865 1 93.12 101 GLN A N 1
ATOM 756 C CA . GLN A 1 101 ? 16.234 -14.109 -4.453 1 93.12 101 GLN A CA 1
ATOM 757 C C . GLN A 1 101 ? 16.531 -12.711 -4.969 1 93.12 101 GLN A C 1
ATOM 759 O O . GLN A 1 101 ? 16.219 -11.719 -4.309 1 93.12 101 GLN A O 1
ATOM 764 N N . THR A 1 102 ? 16.938 -12.656 -6.199 1 92.5 102 THR A N 1
ATOM 765 C CA . THR A 1 102 ? 17.422 -11.398 -6.762 1 92.5 102 THR A CA 1
ATOM 766 C C . THR A 1 102 ? 16.312 -10.344 -6.738 1 92.5 102 THR A C 1
ATOM 768 O O . THR A 1 102 ? 16.562 -9.195 -6.371 1 92.5 102 THR A O 1
ATOM 771 N N . PHE A 1 103 ? 15.125 -10.695 -7.098 1 93.12 103 PHE A N 1
ATOM 772 C CA . PHE A 1 103 ? 14 -9.766 -7.121 1 93.12 103 PHE A CA 1
ATOM 773 C C . PHE A 1 103 ? 13.797 -9.133 -5.75 1 93.12 103 PHE A C 1
ATOM 775 O O . PHE A 1 103 ? 13.703 -7.91 -5.629 1 93.12 103 PHE A O 1
ATOM 782 N N . ASN A 1 104 ? 13.773 -9.969 -4.719 1 96.94 104 ASN A N 1
ATOM 783 C CA . ASN A 1 104 ? 13.492 -9.5 -3.365 1 96.94 104 ASN A CA 1
ATOM 784 C C . ASN A 1 104 ? 14.68 -8.734 -2.779 1 96.94 104 ASN A C 1
ATOM 786 O O . ASN A 1 104 ? 14.5 -7.805 -1.995 1 96.94 104 ASN A O 1
ATOM 790 N N . LEU A 1 105 ? 15.883 -9.094 -3.205 1 96.56 105 LEU A N 1
ATOM 791 C CA . LEU A 1 105 ? 17.062 -8.398 -2.697 1 96.56 105 LEU A CA 1
ATOM 792 C C . LEU A 1 105 ? 17.125 -6.973 -3.24 1 96.56 105 LEU A C 1
ATOM 794 O O . LEU A 1 105 ? 17.453 -6.035 -2.508 1 96.56 105 LEU A O 1
ATOM 798 N N . TYR A 1 106 ? 16.812 -6.793 -4.492 1 96.06 106 TYR A N 1
ATOM 799 C CA . TYR A 1 106 ? 16.781 -5.457 -5.066 1 96.06 106 TYR A CA 1
ATOM 800 C C . TYR A 1 106 ? 15.656 -4.629 -4.449 1 96.06 106 TYR A C 1
ATOM 802 O O . TYR A 1 106 ? 15.836 -3.438 -4.18 1 96.06 106 TYR A O 1
ATOM 810 N N . ALA A 1 107 ? 14.492 -5.258 -4.266 1 96.75 107 ALA A N 1
ATOM 811 C CA . ALA A 1 107 ? 13.375 -4.57 -3.623 1 96.75 107 ALA A CA 1
ATOM 812 C C . ALA A 1 107 ? 13.734 -4.148 -2.199 1 96.75 107 ALA A C 1
ATOM 814 O O . ALA A 1 107 ? 13.438 -3.027 -1.783 1 96.75 107 ALA A O 1
ATOM 815 N N . MET A 1 108 ? 14.414 -5 -1.525 1 97.31 108 MET A N 1
ATOM 816 C CA . MET A 1 108 ? 14.828 -4.711 -0.154 1 97.31 108 MET A CA 1
ATOM 817 C C . MET A 1 108 ? 15.828 -3.559 -0.114 1 97.31 108 MET A C 1
ATOM 819 O O . MET A 1 108 ? 15.773 -2.717 0.783 1 97.31 108 MET A O 1
ATOM 823 N N . LEU A 1 109 ? 16.766 -3.59 -1.005 1 97.56 109 LEU A N 1
ATOM 824 C CA . LEU A 1 109 ? 17.719 -2.498 -1.081 1 97.56 109 LEU A CA 1
ATOM 825 C C . LEU A 1 109 ? 17.016 -1.164 -1.298 1 97.56 109 LEU A C 1
ATOM 827 O O . LEU A 1 109 ? 17.312 -0.183 -0.609 1 97.56 109 LEU A O 1
ATOM 831 N N . PHE A 1 110 ? 16.125 -1.147 -2.254 1 98.12 110 PHE A N 1
ATOM 832 C CA . PHE A 1 110 ? 15.352 0.057 -2.529 1 98.12 110 PHE A CA 1
ATOM 833 C C . PHE A 1 110 ? 14.578 0.496 -1.294 1 98.12 110 PHE A C 1
ATOM 835 O O . PHE A 1 110 ? 14.594 1.674 -0.929 1 98.12 110 PHE A O 1
ATOM 842 N N . GLU A 1 111 ? 13.891 -0.426 -0.63 1 98.62 111 GLU A N 1
ATOM 843 C CA . GLU A 1 111 ? 13.07 -0.143 0.544 1 98.62 111 GLU A CA 1
ATOM 844 C C . GLU A 1 111 ? 13.922 0.366 1.703 1 98.62 111 GLU A C 1
ATOM 846 O O . GLU A 1 111 ? 13.57 1.349 2.357 1 98.62 111 GLU A O 1
ATOM 851 N N . GLY A 1 112 ? 15.039 -0.314 1.933 1 98.69 112 GLY A N 1
ATOM 852 C CA . GLY A 1 112 ? 15.93 0.099 3.008 1 98.69 112 GLY A CA 1
ATOM 853 C C . GLY A 1 112 ? 16.516 1.482 2.801 1 98.69 112 GLY A C 1
ATOM 854 O O . GLY A 1 112 ? 16.484 2.318 3.705 1 98.69 112 GLY A O 1
ATOM 855 N N . VAL A 1 113 ? 17.016 1.728 1.651 1 98.75 113 VAL A N 1
ATOM 856 C CA . VAL A 1 113 ? 17.609 3.018 1.325 1 98.75 113 VAL A CA 1
ATOM 857 C C . VAL A 1 113 ? 16.547 4.113 1.388 1 98.75 113 VAL A C 1
ATOM 859 O O . VAL A 1 113 ? 16.797 5.184 1.948 1 98.75 113 VAL A O 1
ATOM 862 N N . SER A 1 114 ? 15.375 3.848 0.798 1 98.81 114 SER A N 1
ATOM 863 C CA . SER A 1 114 ? 14.297 4.836 0.786 1 98.81 114 SER A CA 1
ATOM 864 C C . SER A 1 114 ? 13.82 5.152 2.199 1 98.81 114 SER A C 1
ATOM 866 O O . SER A 1 114 ? 13.57 6.312 2.531 1 98.81 114 SER A O 1
ATOM 868 N N . ALA A 1 115 ? 13.695 4.098 3.014 1 98.81 115 ALA A N 1
ATOM 869 C CA . ALA A 1 115 ? 13.297 4.324 4.402 1 98.81 115 ALA A CA 1
ATOM 870 C C . ALA A 1 115 ? 14.328 5.188 5.133 1 98.81 115 ALA A C 1
ATOM 872 O O . ALA A 1 115 ? 13.961 6.117 5.855 1 98.81 115 ALA A O 1
ATOM 873 N N . ALA A 1 116 ? 15.602 4.883 5 1 98.75 116 ALA A N 1
ATOM 874 C CA . ALA A 1 116 ? 16.688 5.625 5.652 1 98.75 116 ALA A CA 1
ATOM 875 C C . ALA A 1 116 ? 16.703 7.078 5.188 1 98.75 116 ALA A C 1
ATOM 877 O O . ALA A 1 116 ? 16.844 7.992 6.004 1 98.75 116 ALA A O 1
ATOM 878 N N . LEU A 1 117 ? 16.578 7.316 3.906 1 98.62 117 LEU A N 1
ATOM 879 C CA . LEU A 1 117 ? 16.594 8.672 3.365 1 98.62 117 LEU A CA 1
ATOM 880 C C . LEU A 1 117 ? 15.367 9.453 3.838 1 98.62 117 LEU A C 1
ATOM 882 O O . LEU A 1 117 ? 15.484 10.633 4.195 1 98.62 117 LEU A O 1
ATOM 886 N N . ALA A 1 118 ? 14.203 8.797 3.756 1 98.56 118 ALA A N 1
ATOM 887 C CA . ALA A 1 118 ? 13 9.461 4.254 1 98.56 118 ALA A CA 1
ATOM 888 C C . ALA A 1 118 ? 13.164 9.867 5.715 1 98.56 118 ALA A C 1
ATOM 890 O O . ALA A 1 118 ? 12.766 10.961 6.109 1 98.56 118 ALA A O 1
ATOM 891 N N . PHE A 1 119 ? 13.719 8.945 6.508 1 98.31 119 PHE A N 1
ATOM 892 C CA . PHE A 1 119 ? 13.938 9.219 7.922 1 98.31 119 PHE A CA 1
ATOM 893 C C . PHE A 1 119 ? 14.898 10.383 8.109 1 98.31 119 PHE A C 1
ATOM 895 O O . PHE A 1 119 ? 14.672 11.258 8.953 1 98.31 119 PHE A O 1
ATOM 902 N N . TRP A 1 120 ? 15.93 10.375 7.348 1 97.75 120 TRP A N 1
ATOM 903 C CA . TRP A 1 120 ? 16.922 11.445 7.414 1 97.75 120 TRP A CA 1
ATOM 904 C C . TRP A 1 120 ? 16.297 12.789 7.055 1 97.75 120 TRP A C 1
ATOM 906 O O . TRP A 1 120 ? 16.516 13.789 7.734 1 97.75 120 TRP A O 1
ATOM 916 N N . LEU A 1 121 ? 15.516 12.852 6.012 1 97.44 121 LEU A N 1
ATOM 917 C CA . LEU A 1 121 ? 14.852 14.07 5.574 1 97.44 121 LEU A CA 1
ATOM 918 C C . LEU A 1 121 ? 13.836 14.539 6.609 1 97.44 121 LEU A C 1
ATOM 920 O O . LEU A 1 121 ? 13.648 15.742 6.812 1 97.44 121 LEU A O 1
ATOM 924 N N . LEU A 1 122 ? 13.195 13.602 7.238 1 95.31 122 LEU A N 1
ATOM 925 C CA . LEU A 1 122 ? 12.211 13.898 8.273 1 95.31 122 LEU A CA 1
ATOM 926 C C . LEU A 1 122 ? 12.875 14.57 9.477 1 95.31 122 LEU A C 1
ATOM 928 O O . LEU A 1 122 ? 12.32 15.5 10.055 1 95.31 122 LEU A O 1
ATOM 932 N N . ARG A 1 123 ? 14.07 14.133 9.844 1 93.31 123 ARG A N 1
ATOM 933 C CA . ARG A 1 123 ? 14.805 14.688 10.977 1 93.31 123 ARG A CA 1
ATOM 934 C C . ARG A 1 123 ? 15.289 16.094 10.672 1 93.31 123 ARG A C 1
ATOM 936 O O . ARG A 1 123 ? 15.375 16.938 11.57 1 93.31 123 ARG A O 1
ATOM 943 N N . GLY A 1 124 ? 15.727 16.266 9.469 1 85.56 124 GLY A N 1
ATOM 944 C CA . GLY A 1 124 ? 16.188 17.594 9.094 1 85.56 124 GLY A CA 1
ATOM 945 C C . GLY A 1 124 ? 15.062 18.625 9.07 1 85.56 124 GLY A C 1
ATOM 946 O O . GLY A 1 124 ? 15.297 19.797 9.328 1 85.56 124 GLY A O 1
ATOM 947 N N . ARG A 1 125 ? 14 18.234 8.758 1 73.25 125 ARG A N 1
ATOM 948 C CA . ARG A 1 125 ? 12.859 19.141 8.719 1 73.25 125 ARG A CA 1
ATOM 949 C C . ARG A 1 125 ? 12.383 19.484 10.133 1 73.25 125 ARG A C 1
ATOM 951 O O . ARG A 1 125 ? 11.891 20.594 10.375 1 73.25 125 ARG A O 1
ATOM 958 N N . SER A 1 126 ? 12.477 18.547 10.875 1 68.75 126 SER A N 1
ATOM 959 C CA . SER A 1 126 ? 12.117 18.812 12.258 1 68.75 126 SER A CA 1
ATOM 960 C C . SER A 1 126 ? 13.109 19.766 12.914 1 68.75 126 SER A C 1
ATOM 962 O O . SER A 1 126 ? 12.75 20.547 13.797 1 68.75 126 SER A O 1
ATOM 964 N N . ALA A 1 127 ? 14.266 19.672 12.359 1 59.66 127 ALA A N 1
ATOM 965 C CA . ALA A 1 127 ? 15.273 20.578 12.898 1 59.66 127 ALA A CA 1
ATOM 966 C C . ALA A 1 127 ? 15.078 22 12.375 1 59.66 127 ALA A C 1
ATOM 968 O O . ALA A 1 127 ? 15.344 22.969 13.086 1 59.66 127 ALA A O 1
ATOM 969 N N . ALA A 1 128 ? 14.586 22 11.297 1 52.25 128 ALA A N 1
ATOM 970 C CA . ALA A 1 128 ? 14.391 23.344 10.734 1 52.25 128 ALA A CA 1
ATOM 971 C C . ALA A 1 128 ? 13.102 23.969 11.25 1 52.25 128 ALA A C 1
ATOM 973 O O . ALA A 1 128 ? 12.906 25.188 11.125 1 52.25 128 ALA A O 1
ATOM 974 N N . ALA A 1 129 ? 12.281 23.297 12.008 1 51.53 129 ALA A N 1
ATOM 975 C CA . ALA A 1 129 ? 11.094 23.891 12.602 1 51.53 129 ALA A CA 1
ATOM 976 C C . ALA A 1 129 ? 11.352 24.312 14.047 1 51.53 129 ALA A C 1
ATOM 978 O O . ALA A 1 129 ? 12.078 23.625 14.773 1 51.53 129 ALA A O 1
ATOM 979 N N . MET B 1 1 ? -14.977 13.344 16.375 1 84.62 1 MET B N 1
ATOM 980 C CA . MET B 1 1 ? -13.711 12.727 16.766 1 84.62 1 MET B CA 1
ATOM 981 C C . MET B 1 1 ? -13.891 11.234 17.031 1 84.62 1 MET B C 1
ATOM 983 O O . MET B 1 1 ? -13.117 10.414 16.531 1 84.62 1 MET B O 1
ATOM 987 N N . LEU B 1 2 ? -15.039 10.922 17.656 1 88.56 2 LEU B N 1
ATOM 988 C CA . LEU B 1 2 ? -15.266 9.516 17.953 1 88.56 2 LEU B CA 1
ATOM 989 C C . LEU B 1 2 ? -15.492 8.711 16.672 1 88.56 2 LEU B C 1
ATOM 991 O O . LEU B 1 2 ? -14.977 7.598 16.531 1 88.56 2 LEU B O 1
ATOM 995 N N . SER B 1 3 ? -16.25 9.219 15.75 1 94.62 3 SER B N 1
ATOM 996 C CA . SER B 1 3 ? -16.531 8.523 14.492 1 94.62 3 SER B CA 1
ATOM 997 C C . SER B 1 3 ? -15.266 8.273 13.695 1 94.62 3 SER B C 1
ATOM 999 O O . SER B 1 3 ? -15.086 7.199 13.117 1 94.62 3 SER B O 1
ATOM 1001 N N . VAL B 1 4 ? -14.391 9.211 13.734 1 96.19 4 VAL B N 1
ATOM 1002 C CA . VAL B 1 4 ? -13.125 9.086 13.016 1 96.19 4 VAL B CA 1
ATOM 1003 C C . VAL B 1 4 ? -12.273 7.996 13.664 1 96.19 4 VAL B C 1
ATOM 1005 O O . VAL B 1 4 ? -11.695 7.152 12.969 1 96.19 4 VAL B O 1
ATOM 1008 N N . ARG B 1 5 ? -12.25 7.988 14.945 1 96.31 5 ARG B N 1
ATOM 1009 C CA . ARG B 1 5 ? -11.445 7.016 15.672 1 96.31 5 ARG B CA 1
ATOM 1010 C C . ARG B 1 5 ? -11.977 5.598 15.461 1 96.31 5 ARG B C 1
ATOM 1012 O O . ARG B 1 5 ? -11.195 4.664 15.266 1 96.31 5 ARG B O 1
ATOM 1019 N N . LEU B 1 6 ? -13.242 5.473 15.516 1 97.69 6 LEU B N 1
ATOM 1020 C CA . LEU B 1 6 ? -13.844 4.16 15.297 1 97.69 6 LEU B CA 1
ATOM 1021 C C . LEU B 1 6 ? -13.586 3.674 13.875 1 97.69 6 LEU B C 1
ATOM 1023 O O . LEU B 1 6 ? -13.297 2.494 13.664 1 97.69 6 LEU B O 1
ATOM 1027 N N . PHE B 1 7 ? -13.75 4.598 12.984 1 98.56 7 PHE B N 1
ATOM 1028 C CA . PHE B 1 7 ? -13.477 4.258 11.594 1 98.56 7 PHE B CA 1
ATOM 1029 C C . PHE B 1 7 ? -12.031 3.807 11.422 1 98.56 7 PHE B C 1
ATOM 1031 O O . PHE B 1 7 ? -11.773 2.771 10.805 1 98.56 7 PHE B O 1
ATOM 1038 N N . LEU B 1 8 ? -11.078 4.531 12 1 98.62 8 LEU B N 1
ATOM 1039 C CA . LEU B 1 8 ? -9.664 4.191 11.859 1 98.62 8 LEU B CA 1
ATOM 1040 C C . LEU B 1 8 ? -9.352 2.867 12.555 1 98.62 8 LEU B C 1
ATOM 1042 O O . LEU B 1 8 ? -8.547 2.076 12.055 1 98.62 8 LEU B O 1
ATOM 1046 N N . ILE B 1 9 ? -9.969 2.611 13.688 1 98.69 9 ILE B N 1
ATOM 1047 C CA . ILE B 1 9 ? -9.75 1.354 14.398 1 98.69 9 ILE B CA 1
ATOM 1048 C C . ILE B 1 9 ? -10.234 0.189 13.531 1 98.69 9 ILE B C 1
ATOM 1050 O O . ILE B 1 9 ? -9.562 -0.841 13.438 1 98.69 9 ILE B O 1
ATOM 1054 N N . ALA B 1 10 ? -11.375 0.333 12.883 1 98.75 10 ALA B N 1
ATOM 1055 C CA . ALA B 1 10 ? -11.875 -0.706 11.984 1 98.75 10 ALA B CA 1
ATOM 1056 C C . ALA B 1 10 ? -10.906 -0.957 10.836 1 98.75 10 ALA B C 1
ATOM 1058 O O . ALA B 1 10 ? -10.68 -2.105 10.445 1 98.75 10 ALA B O 1
ATOM 1059 N N . GLN B 1 11 ? -10.391 0.122 10.273 1 98.88 11 GLN B N 1
ATOM 1060 C CA . GLN B 1 11 ? -9.422 -0.009 9.203 1 98.88 11 GLN B CA 1
ATOM 1061 C C . GLN B 1 11 ? -8.148 -0.708 9.688 1 98.88 11 GLN B C 1
ATOM 1063 O O . GLN B 1 11 ? -7.613 -1.578 9 1 98.88 11 GLN B O 1
ATOM 1068 N N . ILE B 1 12 ? -7.637 -0.322 10.867 1 98.88 12 ILE B N 1
ATOM 1069 C CA . ILE B 1 12 ? -6.434 -0.909 11.438 1 98.88 12 ILE B CA 1
ATOM 1070 C C . ILE B 1 12 ? -6.625 -2.414 11.617 1 98.88 12 ILE B C 1
ATOM 1072 O O . ILE B 1 12 ? -5.754 -3.203 11.242 1 98.88 12 ILE B O 1
ATOM 1076 N N . LEU B 1 13 ? -7.758 -2.832 12.133 1 98.75 13 LEU B N 1
ATOM 1077 C CA . LEU B 1 13 ? -8.031 -4.242 12.383 1 98.75 13 LEU B CA 1
ATOM 1078 C C . LEU B 1 13 ? -8.094 -5.027 11.078 1 98.75 13 LEU B C 1
ATOM 1080 O O . LEU B 1 13 ? -7.582 -6.145 10.992 1 98.75 13 LEU B O 1
ATOM 1084 N N . THR B 1 14 ? -8.75 -4.457 10.117 1 98.56 14 THR B N 1
ATOM 1085 C CA . THR B 1 14 ? -8.875 -5.117 8.828 1 98.56 14 THR B CA 1
ATOM 1086 C C . THR B 1 14 ? -7.512 -5.242 8.148 1 98.56 14 THR B C 1
ATOM 1088 O O . THR B 1 14 ? -7.137 -6.32 7.688 1 98.56 14 THR B O 1
ATOM 1091 N N . LEU B 1 15 ? -6.75 -4.172 8.078 1 98.62 15 LEU B N 1
ATOM 1092 C CA . LEU B 1 15 ? -5.445 -4.148 7.426 1 98.62 15 LEU B CA 1
ATOM 1093 C C . LEU B 1 15 ? -4.457 -5.055 8.156 1 98.62 15 LEU B C 1
ATOM 1095 O O . LEU B 1 15 ? -3.742 -5.832 7.523 1 98.62 15 LEU B O 1
ATOM 1099 N N . ALA B 1 16 ? -4.43 -4.934 9.484 1 98.75 16 ALA B N 1
ATOM 1100 C CA . ALA B 1 16 ? -3.527 -5.773 10.266 1 98.75 16 ALA B CA 1
ATOM 1101 C C . ALA B 1 16 ? -3.908 -7.246 10.148 1 98.75 16 ALA B C 1
ATOM 1103 O O . ALA B 1 16 ? -3.037 -8.117 10.07 1 98.75 16 ALA B O 1
ATOM 1104 N N . GLY B 1 17 ? -5.203 -7.551 10.219 1 98.44 17 GLY B N 1
ATOM 1105 C CA . GLY B 1 17 ? -5.672 -8.922 10.078 1 98.44 17 GLY B CA 1
ATOM 1106 C C . GLY B 1 17 ? -5.281 -9.547 8.75 1 98.44 17 GLY B C 1
ATOM 1107 O O . GLY B 1 17 ? -4.695 -10.633 8.719 1 98.44 17 GLY B O 1
ATOM 1108 N N . PHE B 1 18 ? -5.59 -8.898 7.672 1 97.62 18 PHE B N 1
ATOM 1109 C CA . PHE B 1 18 ? -5.238 -9.406 6.352 1 97.62 18 PHE B CA 1
ATOM 1110 C C . PHE B 1 18 ? -3.727 -9.43 6.168 1 97.62 18 PHE B C 1
ATOM 1112 O O . PHE B 1 18 ? -3.186 -10.359 5.559 1 97.62 18 PHE B O 1
ATOM 1119 N N . GLY B 1 19 ? -3.055 -8.336 6.609 1 98.5 19 GLY B N 1
ATOM 1120 C CA . GLY B 1 19 ? -1.604 -8.312 6.52 1 98.5 19 GLY B CA 1
ATOM 1121 C C . GLY B 1 19 ? -0.943 -9.492 7.211 1 98.5 19 GLY B C 1
ATOM 1122 O O . GLY B 1 19 ? -0.025 -10.102 6.66 1 98.5 19 GLY B O 1
ATOM 1123 N N . LEU B 1 20 ? -1.404 -9.797 8.359 1 98.62 20 LEU B N 1
ATOM 1124 C CA . LEU B 1 20 ? -0.855 -10.922 9.102 1 98.62 20 LEU B CA 1
ATOM 1125 C C . LEU B 1 20 ? -1.165 -12.242 8.398 1 98.62 20 LEU B C 1
ATOM 1127 O O . LEU B 1 20 ? -0.327 -13.141 8.367 1 98.62 20 LEU B O 1
ATOM 1131 N N . ALA B 1 21 ? -2.363 -12.406 7.906 1 98.5 21 ALA B N 1
ATOM 1132 C CA . ALA B 1 21 ? -2.748 -13.625 7.191 1 98.5 21 ALA B CA 1
ATOM 1133 C C . ALA B 1 21 ? -1.838 -13.867 5.992 1 98.5 21 ALA B C 1
ATOM 1135 O O . ALA B 1 21 ? -1.353 -14.977 5.785 1 98.5 21 ALA B O 1
ATOM 1136 N N . TYR B 1 22 ? -1.585 -12.797 5.242 1 98.31 22 TYR B N 1
ATOM 1137 C CA . TYR B 1 22 ? -0.735 -12.914 4.062 1 98.31 22 TYR B CA 1
ATOM 1138 C C . TYR B 1 22 ? 0.713 -13.172 4.461 1 98.31 22 TYR B C 1
ATOM 1140 O O . TYR B 1 22 ? 1.444 -13.867 3.748 1 98.31 22 TYR B O 1
ATOM 1148 N N . PHE B 1 23 ? 1.143 -12.602 5.543 1 98.69 23 PHE B N 1
ATOM 1149 C CA . PHE B 1 23 ? 2.523 -12.812 5.965 1 98.69 23 PHE B CA 1
ATOM 1150 C C . PHE B 1 23 ? 2.73 -14.234 6.469 1 98.69 23 PHE B C 1
ATOM 1152 O O . PHE B 1 23 ? 3.748 -14.859 6.168 1 98.69 23 PHE B O 1
ATOM 1159 N N . VAL B 1 24 ? 1.786 -14.781 7.219 1 98.44 24 VAL B N 1
ATOM 1160 C CA . VAL B 1 24 ? 1.929 -16.062 7.891 1 98.44 24 VAL B CA 1
ATOM 1161 C C . VAL B 1 24 ? 1.602 -17.203 6.914 1 98.44 24 VAL B C 1
ATOM 1163 O O . VAL B 1 24 ? 2.254 -18.25 6.926 1 98.44 24 VAL B O 1
ATOM 1166 N N . ARG B 1 25 ? 0.557 -17.016 6.062 1 98.31 25 ARG B N 1
ATOM 1167 C CA . ARG B 1 25 ? 0.108 -18.031 5.129 1 98.31 25 ARG B CA 1
ATOM 1168 C C . ARG B 1 25 ? -0.039 -17.469 3.721 1 98.31 25 ARG B C 1
ATOM 1170 O O . ARG B 1 25 ? -1.136 -17.469 3.156 1 98.31 25 ARG B O 1
ATOM 1177 N N . PRO B 1 26 ? 1.073 -17.109 3.148 1 97.81 26 PRO B N 1
ATOM 1178 C CA . PRO B 1 26 ? 1.014 -16.406 1.859 1 97.81 26 PRO B CA 1
ATOM 1179 C C . PRO B 1 26 ? 0.418 -17.281 0.751 1 97.81 26 PRO B C 1
ATOM 1181 O O . PRO B 1 26 ? -0.353 -16.781 -0.076 1 97.81 26 PRO B O 1
ATOM 1184 N N . GLN B 1 27 ? 0.729 -18.578 0.72 1 96.56 27 GLN B N 1
ATOM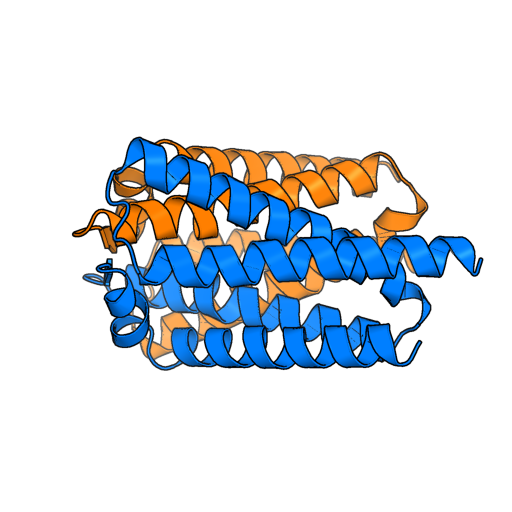 1185 C CA . GLN B 1 27 ? 0.228 -19.438 -0.345 1 96.56 27 GLN B CA 1
ATOM 1186 C C . GLN B 1 27 ? -1.284 -19.625 -0.245 1 96.56 27 GLN B C 1
ATOM 1188 O O . GLN B 1 27 ? -1.999 -19.469 -1.238 1 96.56 27 GLN B O 1
ATOM 1193 N N . GLU B 1 28 ? -1.73 -19.938 0.938 1 97 28 GLU B N 1
ATOM 1194 C CA . GLU B 1 28 ? -3.152 -20.172 1.165 1 97 28 GLU B CA 1
ATOM 1195 C C . GLU B 1 28 ? -3.973 -18.922 0.89 1 97 28 GLU B C 1
ATOM 1197 O O . GLU B 1 28 ? -5.035 -18.984 0.266 1 97 28 GLU B O 1
ATOM 1202 N N . THR B 1 29 ? -3.506 -17.797 1.324 1 97.38 29 THR B N 1
ATOM 1203 C CA . THR B 1 29 ? -4.273 -16.562 1.183 1 97.38 29 THR B CA 1
ATOM 1204 C C . THR B 1 29 ? -4.266 -16.094 -0.267 1 97.38 29 THR B C 1
ATOM 1206 O O . THR B 1 29 ? -5.297 -15.664 -0.788 1 97.38 29 THR B O 1
ATOM 1209 N N . ALA B 1 30 ? -3.154 -16.156 -0.933 1 95.81 30 ALA B N 1
ATOM 1210 C CA . ALA B 1 30 ? -3.059 -15.75 -2.334 1 95.81 30 ALA B CA 1
ATOM 1211 C C . ALA B 1 30 ? -3.922 -16.641 -3.223 1 95.81 30 AL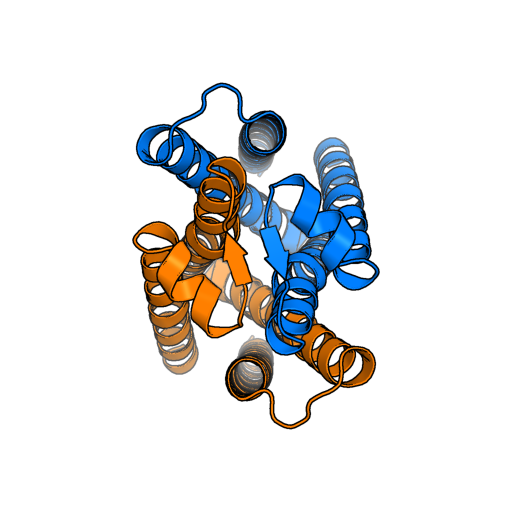A B C 1
ATOM 1213 O O . ALA B 1 30 ? -4.449 -16.188 -4.242 1 95.81 30 ALA B O 1
ATOM 1214 N N . ASN B 1 31 ? -4.07 -17.859 -2.785 1 95.19 31 ASN B N 1
ATOM 1215 C CA . ASN B 1 31 ? -4.844 -18.812 -3.578 1 95.19 31 ASN B CA 1
ATOM 1216 C C . ASN B 1 31 ? -6.328 -18.469 -3.586 1 95.19 31 ASN B C 1
ATOM 1218 O O . ASN B 1 31 ? -7.078 -18.938 -4.441 1 95.19 31 ASN B O 1
ATOM 1222 N N . LEU B 1 32 ? -6.75 -17.625 -2.648 1 92.19 32 LEU B N 1
ATOM 1223 C CA . LEU B 1 32 ? -8.141 -17.188 -2.604 1 92.19 32 LEU B CA 1
ATOM 1224 C C . LEU B 1 32 ? -8.523 -16.469 -3.893 1 92.19 32 LEU B C 1
ATOM 1226 O O . LEU B 1 32 ? -9.68 -16.516 -4.316 1 92.19 32 LEU B O 1
ATOM 1230 N N . SER B 1 33 ? -7.566 -15.867 -4.582 1 91.75 33 SER B N 1
ATOM 1231 C CA . SER B 1 33 ? -7.836 -15.18 -5.844 1 91.75 33 SER B CA 1
ATOM 1232 C C . SER B 1 33 ? -7.375 -16.016 -7.035 1 91.75 33 SER B C 1
ATOM 1234 O O . SER B 1 33 ? -7.531 -15.594 -8.188 1 91.75 33 SER B O 1
ATOM 1236 N N . GLY B 1 34 ? -6.742 -17.156 -6.773 1 92.56 34 GLY B N 1
ATOM 1237 C CA . GLY B 1 34 ? -6.277 -18 -7.859 1 92.56 34 GLY B CA 1
ATOM 1238 C C . GLY B 1 34 ? -4.812 -17.797 -8.195 1 92.56 34 GLY B C 1
ATOM 1239 O O . GLY B 1 34 ? -4.359 -18.156 -9.281 1 92.56 34 GLY B O 1
ATOM 1240 N N . MET B 1 35 ? -4.082 -17.172 -7.32 1 95.19 35 MET B N 1
ATOM 1241 C CA . MET B 1 35 ? -2.643 -16.984 -7.465 1 95.19 35 MET B CA 1
ATOM 1242 C C . MET B 1 35 ? -1.877 -18.203 -6.953 1 95.19 35 MET B C 1
ATOM 1244 O O . MET B 1 35 ? -2.182 -18.719 -5.883 1 95.19 35 MET B O 1
ATOM 1248 N N . LEU B 1 36 ? -0.945 -18.594 -7.754 1 95.19 36 LEU B N 1
ATOM 1249 C CA . LEU B 1 36 ? -0.048 -19.656 -7.324 1 95.19 36 LEU B CA 1
ATOM 1250 C C . LEU B 1 36 ? 1.373 -19.125 -7.148 1 95.19 36 LEU B C 1
ATOM 1252 O O . LEU B 1 36 ? 1.89 -18.422 -8.008 1 95.19 36 LEU B O 1
ATOM 1256 N N . LEU B 1 37 ? 1.915 -19.438 -6.012 1 96.12 37 LEU B N 1
ATOM 1257 C CA . LEU B 1 37 ? 3.273 -19.016 -5.688 1 96.12 37 LEU B CA 1
ATOM 1258 C C . LEU B 1 37 ? 4.254 -20.172 -5.859 1 96.12 37 LEU B C 1
ATOM 1260 O O . LEU B 1 37 ? 4.5 -20.922 -4.918 1 96.12 37 LEU B O 1
ATOM 1264 N N . MET B 1 38 ? 4.879 -20.188 -7.012 1 92.19 38 MET B N 1
ATOM 1265 C CA . MET B 1 38 ? 5.594 -21.391 -7.426 1 92.19 38 MET B CA 1
ATOM 1266 C C . MET B 1 38 ? 7.066 -21.312 -7.051 1 92.19 38 MET B C 1
ATOM 1268 O O . MET B 1 38 ? 7.793 -22.297 -7.141 1 92.19 38 MET B O 1
ATOM 1272 N N . ALA B 1 39 ? 7.551 -20.172 -6.66 1 93.56 39 ALA B N 1
ATOM 1273 C CA . ALA B 1 39 ? 8.938 -19.969 -6.27 1 93.56 39 ALA B CA 1
ATOM 1274 C C . ALA B 1 39 ? 9.031 -19.344 -4.879 1 93.56 39 ALA B C 1
ATOM 1276 O O . ALA B 1 39 ? 8.148 -18.594 -4.473 1 93.56 39 ALA B O 1
ATOM 1277 N N . PRO B 1 40 ? 10.148 -19.672 -4.152 1 95.62 40 PRO B N 1
ATOM 1278 C CA . PRO B 1 40 ? 10.359 -19 -2.861 1 95.62 40 PRO B CA 1
ATOM 1279 C C . PRO B 1 40 ? 10.312 -17.484 -2.969 1 95.62 40 PRO B C 1
ATOM 1281 O O . PRO B 1 40 ? 9.836 -16.812 -2.051 1 95.62 40 PRO B O 1
ATOM 1284 N N . ALA B 1 41 ? 10.75 -16.984 -4.105 1 96.62 41 ALA B N 1
ATOM 1285 C CA . ALA B 1 41 ? 10.75 -15.547 -4.316 1 96.62 41 ALA B CA 1
ATOM 1286 C C . ALA B 1 41 ? 9.328 -14.992 -4.352 1 96.62 41 ALA B C 1
ATOM 1288 O O . ALA B 1 41 ? 9.078 -13.875 -3.902 1 96.62 41 ALA B O 1
ATOM 1289 N N . ALA B 1 42 ? 8.445 -15.766 -4.887 1 96.88 42 ALA B N 1
ATOM 1290 C CA . ALA B 1 42 ? 7.055 -15.336 -4.941 1 96.88 42 ALA B CA 1
ATOM 1291 C C . ALA B 1 42 ? 6.426 -15.32 -3.553 1 96.88 42 ALA B C 1
ATOM 1293 O O . ALA B 1 42 ? 5.641 -14.43 -3.229 1 96.88 42 ALA B O 1
ATOM 1294 N N . LEU B 1 43 ? 6.75 -16.297 -2.729 1 97.5 43 LEU B N 1
ATOM 1295 C CA . LEU B 1 43 ? 6.266 -16.328 -1.353 1 97.5 43 LEU B CA 1
ATOM 1296 C C . LEU B 1 43 ? 6.738 -15.109 -0.575 1 97.5 43 LEU B C 1
ATOM 1298 O O . LEU B 1 43 ? 5.934 -14.414 0.055 1 97.5 43 LEU B O 1
ATOM 1302 N N . THR B 1 44 ? 8.016 -14.859 -0.654 1 97.94 44 THR B N 1
ATOM 1303 C CA . THR B 1 44 ? 8.594 -13.711 0.029 1 97.94 44 THR B CA 1
ATOM 1304 C C . THR B 1 44 ? 7.977 -12.414 -0.472 1 97.94 44 THR B C 1
ATOM 1306 O O . THR B 1 44 ? 7.691 -11.508 0.317 1 97.94 44 THR B O 1
ATOM 1309 N N . ASP B 1 45 ? 7.789 -12.312 -1.775 1 97.62 45 ASP B N 1
ATOM 1310 C CA . ASP B 1 45 ? 7.211 -11.109 -2.377 1 97.62 45 ASP B CA 1
ATOM 1311 C C . ASP B 1 45 ? 5.801 -10.859 -1.854 1 97.62 45 ASP B C 1
ATOM 1313 O O . ASP B 1 45 ? 5.457 -9.727 -1.501 1 97.62 45 ASP B O 1
ATOM 1317 N N . VAL B 1 46 ? 4.949 -11.852 -1.734 1 97.88 46 VAL B N 1
ATOM 1318 C CA . VAL B 1 46 ? 3.58 -11.719 -1.254 1 97.88 46 VAL B CA 1
ATOM 1319 C C . VAL B 1 46 ? 3.584 -11.398 0.239 1 97.88 46 VAL B C 1
ATOM 1321 O O . VAL B 1 46 ? 2.799 -10.57 0.703 1 97.88 46 VAL B O 1
ATOM 1324 N N . ARG B 1 47 ? 4.469 -12.023 1.046 1 98.44 47 ARG B N 1
ATOM 1325 C CA . ARG B 1 47 ? 4.598 -11.68 2.459 1 98.44 47 ARG B CA 1
ATOM 1326 C C . ARG B 1 47 ? 4.883 -10.195 2.635 1 98.44 47 ARG B C 1
ATOM 1328 O O . ARG B 1 47 ? 4.379 -9.562 3.568 1 98.44 47 ARG B O 1
ATOM 1335 N N . ALA B 1 48 ? 5.691 -9.719 1.76 1 98.25 48 ALA B N 1
ATOM 1336 C CA . ALA B 1 48 ? 6.098 -8.32 1.889 1 98.25 48 ALA B CA 1
ATOM 1337 C C . ALA B 1 48 ? 5.004 -7.383 1.388 1 98.25 48 ALA B C 1
ATOM 1339 O O . ALA B 1 48 ? 4.547 -6.504 2.123 1 98.25 48 ALA B O 1
ATOM 1340 N N . TYR B 1 49 ? 4.566 -7.559 0.197 1 97.81 49 TYR B N 1
ATOM 1341 C CA . TYR B 1 49 ? 3.711 -6.57 -0.446 1 97.81 49 TYR B CA 1
ATOM 1342 C C . TYR B 1 49 ? 2.281 -6.668 0.072 1 97.81 49 TYR B C 1
ATOM 1344 O O . TYR B 1 49 ? 1.684 -5.66 0.459 1 97.81 49 TYR B O 1
ATOM 1352 N N . TYR B 1 50 ? 1.672 -7.871 0.151 1 97.81 50 TYR B N 1
ATOM 1353 C CA . TYR B 1 50 ? 0.323 -8.039 0.681 1 97.81 50 TYR B CA 1
ATOM 1354 C C . TYR B 1 50 ? 0.331 -8.031 2.205 1 97.81 50 TYR B C 1
ATOM 1356 O O . TYR B 1 50 ? -0.64 -7.598 2.832 1 97.81 50 TYR B O 1
ATOM 1364 N N . GLY B 1 51 ? 1.395 -8.57 2.758 1 98.38 51 GLY B N 1
ATOM 1365 C CA . GLY B 1 51 ? 1.483 -8.633 4.207 1 98.38 51 GLY B CA 1
ATOM 1366 C C . GLY B 1 51 ? 2.102 -7.387 4.82 1 98.38 51 GLY B C 1
ATOM 1367 O O . GLY B 1 51 ? 1.396 -6.555 5.391 1 98.38 51 GLY B O 1
ATOM 1368 N N . GLY B 1 52 ? 3.391 -7.223 4.613 1 98.56 52 GLY B N 1
ATOM 1369 C CA . GLY B 1 52 ? 4.164 -6.145 5.215 1 98.56 52 GLY B CA 1
ATOM 1370 C C . GLY B 1 52 ? 3.59 -4.77 4.93 1 98.56 52 GLY B C 1
ATOM 1371 O O . GLY B 1 52 ? 3.504 -3.93 5.828 1 98.56 52 GLY B O 1
ATOM 1372 N N . LEU B 1 53 ? 3.291 -4.508 3.695 1 98.25 53 LEU B N 1
ATOM 1373 C CA . LEU B 1 53 ? 2.758 -3.201 3.318 1 98.25 53 LEU B CA 1
ATOM 1374 C C . LEU B 1 53 ? 1.469 -2.902 4.074 1 98.25 53 LEU B C 1
ATOM 1376 O O . LEU B 1 53 ? 1.278 -1.788 4.57 1 98.25 53 LEU B O 1
ATOM 1380 N N . GLN B 1 54 ? 0.523 -3.91 4.207 1 98.69 54 GLN B N 1
ATOM 1381 C CA . GLN B 1 54 ? -0.719 -3.713 4.949 1 98.69 54 GLN B CA 1
ATOM 1382 C C . GLN B 1 54 ? -0.444 -3.471 6.43 1 98.69 54 GLN B C 1
ATOM 1384 O O . GLN B 1 54 ? -1.104 -2.643 7.062 1 98.69 54 GLN B O 1
ATOM 1389 N N . LEU B 1 55 ? 0.481 -4.16 6.918 1 98.75 55 LEU B N 1
ATOM 1390 C CA . LEU B 1 55 ? 0.858 -3.957 8.312 1 98.75 55 LEU B CA 1
ATOM 1391 C C . LEU B 1 55 ? 1.449 -2.566 8.516 1 98.75 55 LEU B C 1
ATOM 1393 O O . LEU B 1 55 ? 1.221 -1.938 9.555 1 98.75 55 LEU B O 1
ATOM 1397 N N . GLY B 1 56 ? 2.238 -2.092 7.578 1 98.75 56 GLY B N 1
ATOM 1398 C CA . GLY B 1 56 ? 2.752 -0.732 7.625 1 98.75 56 GLY B CA 1
ATOM 1399 C C . GLY B 1 56 ? 1.659 0.32 7.602 1 98.75 56 GLY B C 1
ATOM 1400 O O . GLY B 1 56 ? 1.728 1.309 8.336 1 98.75 56 GLY B O 1
ATOM 1401 N N . LEU B 1 57 ? 0.663 0.12 6.754 1 98.81 57 LEU B N 1
ATOM 1402 C CA . LEU B 1 57 ? -0.471 1.036 6.695 1 98.81 57 LEU B CA 1
ATOM 1403 C C . LEU B 1 57 ? -1.244 1.029 8.008 1 98.81 57 LEU B C 1
ATOM 1405 O O . LEU B 1 57 ? -1.687 2.08 8.477 1 98.81 57 LEU B O 1
ATOM 1409 N N . ALA B 1 58 ? -1.438 -0.189 8.555 1 98.88 58 ALA B N 1
ATOM 1410 C CA . ALA B 1 58 ? -2.086 -0.283 9.859 1 98.88 58 ALA B CA 1
ATOM 1411 C C . ALA B 1 58 ? -1.309 0.501 10.914 1 98.88 58 ALA B C 1
ATOM 1413 O O . ALA B 1 58 ? -1.902 1.199 11.742 1 98.88 58 ALA B O 1
ATOM 1414 N N . ALA B 1 59 ? -0.022 0.409 10.93 1 98.75 59 ALA B N 1
ATOM 1415 C CA . ALA B 1 59 ? 0.826 1.145 11.859 1 98.75 59 ALA B CA 1
ATOM 1416 C C . ALA B 1 59 ? 0.684 2.65 11.664 1 98.75 59 ALA B C 1
ATOM 1418 O O . ALA B 1 59 ? 0.653 3.412 12.633 1 98.75 59 ALA B O 1
ATOM 1419 N N . TRP B 1 60 ? 0.669 3.082 10.414 1 98.69 60 TRP B N 1
ATOM 1420 C CA . TRP B 1 60 ? 0.463 4.492 10.117 1 98.69 60 TRP B CA 1
ATOM 1421 C C . TRP B 1 60 ? -0.843 4.996 10.719 1 98.69 60 TRP B C 1
ATOM 1423 O O . TRP B 1 60 ? -0.878 6.062 11.336 1 98.69 60 TRP B O 1
ATOM 1433 N N . LEU B 1 61 ? -1.921 4.23 10.508 1 98.75 61 LEU B N 1
ATOM 1434 C CA . LEU B 1 61 ? -3.219 4.629 11.039 1 98.75 61 LEU B CA 1
ATOM 1435 C C . LEU B 1 61 ? -3.205 4.613 12.562 1 98.75 61 LEU B C 1
ATOM 1437 O O . LEU B 1 61 ? -3.857 5.438 13.203 1 98.75 61 LEU B O 1
ATOM 1441 N N . GLY B 1 62 ? -2.484 3.621 13.133 1 98.62 62 GLY B N 1
ATOM 1442 C CA . GLY B 1 62 ? -2.295 3.627 14.57 1 98.62 62 GLY B CA 1
ATOM 1443 C C . GLY B 1 62 ? -1.598 4.875 15.078 1 98.62 62 GLY B C 1
ATOM 1444 O O . GLY B 1 62 ? -1.995 5.445 16.094 1 98.62 62 GLY B O 1
ATOM 1445 N N . LEU B 1 63 ? -0.588 5.309 14.414 1 98.38 63 LEU B N 1
ATOM 1446 C CA . LEU B 1 63 ? 0.119 6.539 14.758 1 98.38 63 LEU B CA 1
ATOM 1447 C C . LEU B 1 63 ? -0.813 7.742 14.68 1 98.38 63 LEU B C 1
ATOM 1449 O O . LEU B 1 63 ? -0.744 8.641 15.516 1 98.38 63 LEU B O 1
ATOM 1453 N N . ALA B 1 64 ? -1.611 7.738 13.633 1 97.69 64 ALA B N 1
ATOM 1454 C CA . ALA B 1 64 ? -2.562 8.836 13.469 1 97.69 64 ALA B CA 1
ATOM 1455 C C . ALA B 1 64 ? -3.539 8.891 14.641 1 97.69 64 ALA B C 1
ATOM 1457 O O . ALA B 1 64 ? -3.98 9.977 15.031 1 97.69 64 ALA B O 1
ATOM 1458 N N . LEU B 1 65 ? -3.902 7.719 15.211 1 97.25 65 LEU B N 1
ATOM 1459 C CA . LEU B 1 65 ? -4.785 7.68 16.359 1 97.25 65 LEU B CA 1
ATOM 1460 C C . LEU B 1 65 ? -4.109 8.289 17.594 1 97.25 65 LEU B C 1
ATOM 1462 O O . LEU B 1 65 ? -4.781 8.852 18.453 1 97.25 65 LEU B O 1
ATOM 1466 N N . LEU B 1 66 ? -2.812 8.164 17.609 1 96.81 66 LEU B N 1
ATOM 1467 C CA . LEU B 1 66 ? -2.061 8.648 18.766 1 96.81 66 LEU B CA 1
ATOM 1468 C C . LEU B 1 66 ? -1.729 10.133 18.609 1 96.81 66 LEU B C 1
ATOM 1470 O O . LEU B 1 66 ? -1.5 10.82 19.609 1 96.81 66 LEU B O 1
ATOM 1474 N N . ARG B 1 67 ? -1.682 10.531 17.375 1 95.5 67 ARG B N 1
ATOM 1475 C CA . ARG B 1 67 ? -1.334 11.922 17.094 1 95.5 67 ARG B CA 1
ATOM 1476 C C . ARG B 1 67 ? -2.461 12.625 16.344 1 95.5 67 ARG B C 1
ATOM 1478 O O . ARG B 1 67 ? -2.627 12.43 15.133 1 95.5 67 ARG B O 1
ATOM 1485 N N . GLY B 1 68 ? -3.08 13.562 16.953 1 91.69 68 GLY B N 1
ATOM 1486 C CA . GLY B 1 68 ? -4.254 14.242 16.422 1 91.69 68 GLY B CA 1
ATOM 1487 C C . GLY B 1 68 ? -3.986 14.977 15.117 1 91.69 68 GLY B C 1
ATOM 1488 O O . GLY B 1 68 ? -4.859 15.062 14.258 1 91.69 68 GLY B O 1
ATOM 1489 N N . ASP B 1 69 ? -2.768 15.531 15.008 1 94.06 69 ASP B N 1
ATOM 1490 C CA . ASP B 1 69 ? -2.424 16.328 13.828 1 94.06 69 ASP B CA 1
ATOM 1491 C C . ASP B 1 69 ? -2.32 15.453 12.586 1 94.06 69 ASP B C 1
ATOM 1493 O O . ASP B 1 69 ? -2.301 15.961 11.461 1 94.06 69 ASP B O 1
ATOM 1497 N N . LEU B 1 70 ? -2.375 14.117 12.742 1 96.94 70 LEU B N 1
ATOM 1498 C CA . LEU B 1 70 ? -2.201 13.211 11.617 1 96.94 70 LEU B CA 1
ATOM 1499 C C . LEU B 1 70 ? -3.541 12.625 11.172 1 96.94 70 LEU B C 1
ATOM 1501 O O . LEU B 1 70 ? -3.609 11.891 10.188 1 96.94 70 LEU B O 1
ATOM 1505 N N . LEU B 1 71 ? -4.59 12.992 11.812 1 96.69 71 LEU B N 1
ATOM 1506 C CA . LEU B 1 71 ? -5.887 12.406 11.492 1 96.69 71 LEU B CA 1
ATOM 1507 C C . LEU B 1 71 ? -6.34 12.828 10.094 1 96.69 71 LEU B C 1
ATOM 1509 O O . LEU B 1 71 ? -6.805 11.992 9.312 1 96.69 71 LEU B O 1
ATOM 1513 N N . ARG B 1 72 ? -6.203 14.094 9.797 1 96.44 72 ARG B N 1
ATOM 1514 C CA . ARG B 1 72 ? -6.641 14.57 8.492 1 96.44 72 ARG B CA 1
ATOM 15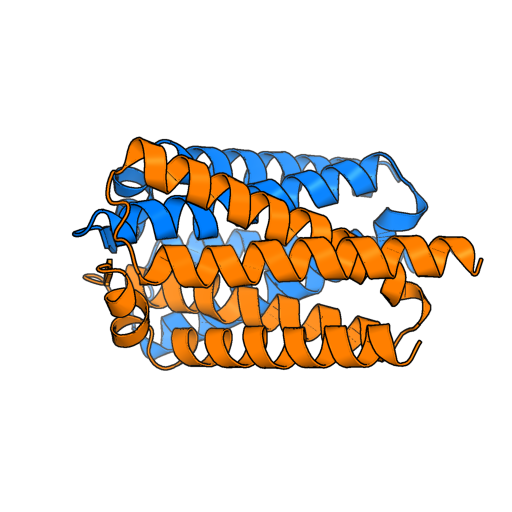15 C C . ARG B 1 72 ? -5.805 13.945 7.375 1 96.44 72 ARG B C 1
ATOM 1517 O O . ARG B 1 72 ? -6.352 13.406 6.414 1 96.44 72 ARG B O 1
ATOM 1524 N N . PRO B 1 73 ? -4.422 13.93 7.461 1 97.81 73 PRO B N 1
ATOM 1525 C CA . PRO B 1 73 ? -3.613 13.266 6.434 1 97.81 73 PRO B CA 1
ATOM 1526 C C . PRO B 1 73 ? -3.947 11.789 6.289 1 97.81 73 PRO B C 1
ATOM 1528 O O . PRO B 1 73 ? -3.916 11.25 5.18 1 97.81 73 PRO B O 1
ATOM 1531 N N . ALA B 1 74 ? -4.211 11.188 7.383 1 98.31 74 ALA B N 1
ATOM 1532 C CA . ALA B 1 74 ? -4.543 9.766 7.34 1 98.31 74 ALA B CA 1
ATOM 1533 C C . ALA B 1 74 ? -5.832 9.523 6.562 1 98.31 74 ALA B C 1
ATOM 1535 O O . ALA B 1 74 ? -5.918 8.594 5.758 1 98.31 74 ALA B O 1
ATOM 1536 N N . LEU B 1 75 ? -6.844 10.367 6.801 1 98.44 75 LEU B N 1
ATOM 1537 C CA . LEU B 1 75 ? -8.109 10.242 6.082 1 98.44 75 LEU B CA 1
ATOM 1538 C C . LEU B 1 75 ? -7.922 10.547 4.602 1 98.44 75 LEU B C 1
ATOM 1540 O O . LEU B 1 75 ? -8.492 9.859 3.746 1 98.44 75 LEU B O 1
ATOM 1544 N N . MET B 1 76 ? -7.145 11.547 4.281 1 98.44 76 MET B N 1
ATOM 1545 C CA . MET B 1 76 ? -6.867 11.883 2.887 1 98.44 76 MET B CA 1
ATOM 1546 C C . MET B 1 76 ? -6.191 10.719 2.17 1 98.44 76 MET B C 1
ATOM 1548 O O . MET B 1 76 ? -6.535 10.406 1.028 1 98.44 76 MET B O 1
ATOM 1552 N N . LEU B 1 77 ? -5.258 10.125 2.852 1 98.69 77 LEU B N 1
ATOM 1553 C CA . LEU B 1 77 ? -4.566 8.969 2.291 1 98.69 77 LEU B CA 1
ATOM 1554 C C . LEU B 1 77 ? -5.543 7.84 1.991 1 98.69 77 LEU B C 1
ATOM 1556 O O . LEU B 1 77 ? -5.484 7.23 0.922 1 98.69 77 LEU B O 1
ATOM 1560 N N . LEU B 1 78 ? -6.406 7.562 2.943 1 98.75 78 LEU B N 1
ATOM 1561 C CA . LEU B 1 78 ? -7.344 6.461 2.781 1 98.75 78 LEU B CA 1
ATOM 1562 C C . LEU B 1 78 ? -8.289 6.719 1.614 1 98.75 78 LEU B C 1
ATOM 1564 O O . LEU B 1 78 ? -8.625 5.797 0.865 1 98.75 78 LEU B O 1
ATOM 1568 N N . VAL B 1 79 ? -8.758 7.957 1.468 1 98.62 79 VAL B N 1
ATOM 1569 C CA . VAL B 1 79 ? -9.609 8.281 0.326 1 98.62 79 VAL B CA 1
ATOM 1570 C C . VAL B 1 79 ? -8.875 7.957 -0.973 1 98.62 79 VAL B C 1
ATOM 1572 O O . VAL B 1 79 ? -9.422 7.289 -1.852 1 98.62 79 VAL B O 1
ATOM 1575 N N . LEU B 1 80 ? -7.676 8.359 -1.068 1 98.62 80 LEU B N 1
ATOM 1576 C CA . LEU B 1 80 ? -6.926 8.203 -2.309 1 98.62 80 LEU B CA 1
ATOM 1577 C C . LEU B 1 80 ? -6.594 6.738 -2.566 1 98.62 80 LEU B C 1
ATOM 1579 O O . LEU B 1 80 ? -6.766 6.242 -3.684 1 98.62 80 LEU B O 1
ATOM 1583 N N . LEU B 1 81 ? -6.113 6.035 -1.562 1 98.69 81 LEU B N 1
ATOM 1584 C CA . LEU B 1 81 ? -5.672 4.652 -1.726 1 98.69 81 LEU B CA 1
ATOM 1585 C C . LEU B 1 81 ? -6.848 3.748 -2.076 1 98.69 81 LEU B C 1
ATOM 1587 O O . LEU B 1 81 ? -6.766 2.957 -3.02 1 98.69 81 LEU B O 1
ATOM 1591 N N . TYR B 1 82 ? -7.93 3.879 -1.333 1 98.88 82 TYR B N 1
ATOM 1592 C CA . TYR B 1 82 ? -9.07 2.998 -1.568 1 98.88 82 TYR B CA 1
ATOM 1593 C C . TYR B 1 82 ? -9.758 3.34 -2.883 1 98.88 82 TYR B C 1
ATOM 1595 O O . TYR B 1 82 ? -10.281 2.455 -3.566 1 98.88 82 TYR B O 1
ATOM 1603 N N . SER B 1 83 ? -9.805 4.605 -3.238 1 98.88 83 SER B N 1
ATOM 1604 C CA . SER B 1 83 ? -10.336 4.957 -4.551 1 98.88 83 SER B CA 1
ATOM 1605 C C . SER B 1 83 ? -9.484 4.359 -5.668 1 98.88 83 SER B C 1
ATOM 1607 O O . SER B 1 83 ? -10.023 3.857 -6.66 1 98.88 83 SER B O 1
ATOM 1609 N N . ALA B 1 84 ? -8.18 4.449 -5.543 1 98.88 84 ALA B N 1
ATOM 1610 C CA . ALA B 1 84 ? -7.281 3.895 -6.551 1 98.88 84 ALA B CA 1
ATOM 1611 C C . ALA B 1 84 ? -7.457 2.383 -6.672 1 98.88 84 ALA B C 1
ATOM 1613 O O . ALA B 1 84 ? -7.508 1.847 -7.781 1 98.88 84 ALA B O 1
ATOM 1614 N N . LEU B 1 85 ? -7.512 1.706 -5.535 1 98.75 85 LEU B N 1
ATOM 1615 C CA . LEU B 1 85 ? -7.738 0.265 -5.523 1 98.75 85 LEU B CA 1
ATOM 1616 C C . LEU B 1 85 ? -9.07 -0.081 -6.176 1 98.75 85 LEU B C 1
ATOM 1618 O O . LEU B 1 85 ? -9.141 -0.99 -7.008 1 98.75 85 LEU B O 1
ATOM 1622 N N . PHE B 1 86 ? -10.125 0.643 -5.797 1 98.75 86 PHE B N 1
ATOM 1623 C CA . PHE B 1 86 ? -11.469 0.419 -6.324 1 98.75 86 PHE B CA 1
ATOM 1624 C C . PHE B 1 86 ? -11.484 0.575 -7.84 1 98.75 86 PHE B C 1
ATOM 1626 O O . PHE B 1 86 ? -12.023 -0.277 -8.547 1 98.75 86 PHE B O 1
ATOM 1633 N N . LEU B 1 87 ? -10.938 1.616 -8.336 1 98.56 87 LEU B N 1
ATOM 1634 C CA . LEU B 1 87 ? -10.922 1.896 -9.766 1 98.56 87 LEU B CA 1
ATOM 1635 C C . LEU B 1 87 ? -10.078 0.868 -10.516 1 98.56 87 LEU B C 1
ATOM 1637 O O . LEU B 1 87 ? -10.406 0.487 -11.641 1 98.56 87 LEU B O 1
ATOM 1641 N N . ALA B 1 88 ? -8.969 0.49 -9.953 1 98.56 88 ALA B N 1
ATOM 1642 C CA . ALA B 1 88 ? -8.141 -0.534 -10.57 1 98.56 88 ALA B CA 1
ATOM 1643 C C . ALA B 1 88 ? -8.883 -1.859 -10.688 1 98.56 88 ALA B C 1
ATOM 1645 O O . ALA B 1 88 ? -8.773 -2.561 -11.695 1 98.56 88 ALA B O 1
ATOM 1646 N N . ARG B 1 89 ? -9.617 -2.232 -9.617 1 98.12 89 ARG B N 1
ATOM 1647 C CA . ARG B 1 89 ? -10.406 -3.459 -9.68 1 98.12 89 ARG B CA 1
ATOM 1648 C C . ARG B 1 89 ? -11.523 -3.332 -10.711 1 98.12 89 ARG B C 1
ATOM 1650 O O . ARG B 1 89 ? -11.867 -4.305 -11.391 1 98.12 89 ARG B O 1
ATOM 1657 N N . LEU B 1 90 ? -12.195 -2.178 -10.758 1 97 90 LEU B N 1
ATOM 1658 C CA . LEU B 1 90 ? -13.195 -1.949 -11.789 1 97 90 LEU B CA 1
ATOM 1659 C C . LEU B 1 90 ? -12.602 -2.146 -13.18 1 97 90 LEU B C 1
ATOM 1661 O O . LEU B 1 90 ? -13.203 -2.795 -14.031 1 97 90 LEU B O 1
ATOM 1665 N N . GLY B 1 91 ? -11.453 -1.532 -13.406 1 96.88 91 GLY B N 1
ATOM 1666 C CA . GLY B 1 91 ? -10.75 -1.746 -14.656 1 96.88 91 GLY B CA 1
ATOM 1667 C C . GLY B 1 91 ? -10.367 -3.195 -14.891 1 96.88 91 GLY B C 1
ATOM 1668 O O . GLY B 1 91 ? -10.492 -3.709 -16 1 96.88 91 GLY B O 1
ATOM 1669 N N . GLY B 1 92 ? -9.812 -3.838 -13.812 1 97.12 92 GLY B N 1
ATOM 1670 C CA . GLY B 1 92 ? -9.461 -5.246 -13.922 1 97.12 92 GLY B CA 1
ATOM 1671 C C . GLY B 1 92 ? -10.641 -6.129 -14.273 1 97.12 92 GLY B C 1
ATOM 1672 O O . GLY B 1 92 ? -10.523 -7.023 -15.117 1 97.12 92 GLY B O 1
ATOM 1673 N N . LEU B 1 93 ? -11.789 -5.863 -13.625 1 95.94 93 LEU B N 1
ATOM 1674 C CA . LEU B 1 93 ? -12.984 -6.633 -13.938 1 95.94 93 LEU B CA 1
ATOM 1675 C C . LEU B 1 93 ? -13.359 -6.477 -15.406 1 95.94 93 LEU B C 1
ATOM 1677 O O . LEU B 1 93 ? -13.797 -7.438 -16.047 1 95.94 93 LEU B O 1
ATOM 1681 N N . TRP B 1 94 ? -13.242 -5.344 -15.914 1 95.69 94 TRP B N 1
ATOM 1682 C CA . TRP B 1 94 ? -13.547 -5.07 -17.312 1 95.69 94 TRP B CA 1
ATOM 1683 C C . TRP B 1 94 ? -12.539 -5.75 -18.234 1 95.69 94 TRP B C 1
ATOM 1685 O O . TRP B 1 94 ? -12.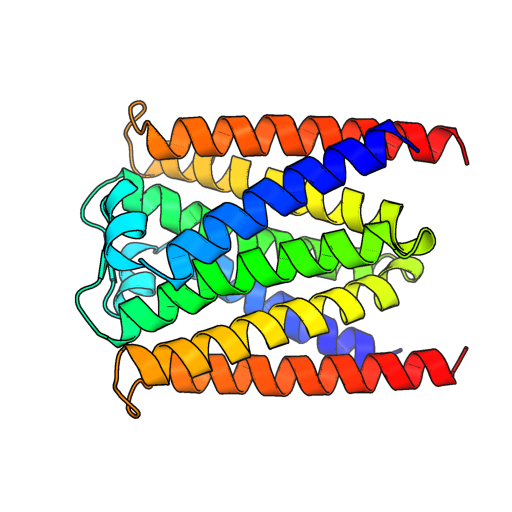922 -6.352 -19.25 1 95.69 94 TRP B O 1
ATOM 1695 N N . LEU B 1 95 ? -11.289 -5.793 -17.938 1 96.06 95 LEU B N 1
ATOM 1696 C CA . LEU B 1 95 ? -10.211 -6.258 -18.797 1 96.06 95 LEU B CA 1
ATOM 1697 C C . LEU B 1 95 ? -10.062 -7.777 -18.719 1 96.06 95 LEU B C 1
ATOM 1699 O O . LEU B 1 95 ? -9.734 -8.422 -19.703 1 96.06 95 LEU B O 1
ATOM 1703 N N . ASP B 1 96 ? -10.273 -8.25 -17.562 1 95.31 96 ASP B N 1
ATOM 1704 C CA . ASP B 1 96 ? -9.938 -9.656 -17.328 1 95.31 96 ASP B CA 1
ATOM 1705 C C . ASP B 1 96 ? -11.188 -10.531 -17.406 1 95.31 96 ASP B C 1
ATOM 1707 O O . ASP B 1 96 ? -11.086 -11.75 -17.562 1 95.31 96 ASP B O 1
ATOM 1711 N N . GLY B 1 97 ? -12.281 -9.875 -17.375 1 85.69 97 GLY B N 1
ATOM 1712 C CA . GLY B 1 97 ? -13.531 -10.609 -17.453 1 85.69 97 GLY B CA 1
ATOM 1713 C C . GLY B 1 97 ? -13.891 -11.328 -16.156 1 85.69 97 GLY B C 1
ATOM 1714 O O . GLY B 1 97 ? -13.016 -11.594 -15.336 1 85.69 97 GLY B O 1
ATOM 1715 N N . GLY B 1 98 ? -15.164 -11.359 -15.859 1 77.75 98 GLY B N 1
ATOM 1716 C CA . GLY B 1 98 ? -15.648 -12.164 -14.75 1 77.75 98 GLY B CA 1
ATOM 1717 C C . GLY B 1 98 ? -16.453 -11.359 -13.734 1 77.75 98 GLY B C 1
ATOM 1718 O O . GLY B 1 98 ? -15.945 -11.055 -12.648 1 77.75 98 GLY B O 1
ATOM 1719 N N . ALA B 1 99 ? -17.531 -11.07 -14.07 1 78.06 99 ALA B N 1
ATOM 1720 C CA . ALA B 1 99 ? -18.406 -10.367 -13.133 1 78.06 99 ALA B CA 1
ATOM 1721 C C . ALA B 1 99 ? -18.672 -11.203 -11.883 1 78.06 99 ALA B C 1
ATOM 1723 O O . ALA B 1 99 ? -19.188 -10.703 -10.891 1 78.06 99 ALA B O 1
ATOM 1724 N N . GLN B 1 100 ? -18.078 -12.32 -12.047 1 87.19 100 GLN B N 1
ATOM 1725 C CA . GLN B 1 100 ? -18.359 -13.234 -10.945 1 87.19 100 GLN B CA 1
ATOM 1726 C C . GLN B 1 100 ? -17.141 -13.398 -10.039 1 87.19 100 GLN B C 1
ATOM 1728 O O . GLN B 1 100 ? -17.062 -14.359 -9.273 1 87.19 100 GLN B O 1
ATOM 1733 N N . GLN B 1 101 ? -16.297 -12.523 -10.164 1 93.19 101 GLN B N 1
ATOM 1734 C CA . GLN B 1 101 ? -15.133 -12.594 -9.297 1 93.19 101 GLN B CA 1
ATOM 1735 C C . GLN B 1 101 ? -15.484 -12.211 -7.859 1 93.19 101 GLN B C 1
ATOM 1737 O O . GLN B 1 101 ? -15.25 -11.078 -7.438 1 93.19 101 GLN B O 1
ATOM 1742 N N . THR B 1 102 ? -15.852 -13.211 -7.113 1 92.69 102 THR B N 1
ATOM 1743 C CA . THR B 1 102 ? -16.375 -12.961 -5.773 1 92.69 102 THR B CA 1
ATOM 1744 C C . THR B 1 102 ? -15.328 -12.266 -4.906 1 92.69 102 THR B C 1
ATOM 1746 O O . THR B 1 102 ? -15.641 -11.305 -4.195 1 92.69 102 THR B O 1
ATOM 1749 N N . PHE B 1 103 ? -14.109 -12.703 -4.953 1 93.31 103 PHE B N 1
ATOM 1750 C CA . PHE B 1 103 ? -13.031 -12.117 -4.156 1 93.31 103 PHE B CA 1
ATOM 1751 C C . PHE B 1 103 ? -12.898 -10.633 -4.449 1 93.31 103 PHE B C 1
ATOM 1753 O O . PHE B 1 103 ? -12.875 -9.812 -3.527 1 93.31 103 PHE B O 1
ATOM 1760 N N . ASN B 1 104 ? -12.859 -10.273 -5.73 1 97 104 ASN B N 1
ATOM 1761 C CA . ASN B 1 104 ? -12.641 -8.891 -6.133 1 97 104 ASN B CA 1
ATOM 1762 C C . ASN B 1 104 ? -13.875 -8.031 -5.891 1 97 104 ASN B C 1
ATOM 1764 O O . ASN B 1 104 ? -13.766 -6.84 -5.594 1 97 104 ASN B O 1
ATOM 1768 N N . LEU B 1 105 ? -15.055 -8.648 -5.957 1 96.62 105 LEU B N 1
ATOM 1769 C CA . LEU B 1 105 ? -16.281 -7.887 -5.715 1 96.62 105 LEU B CA 1
ATOM 1770 C C . LEU B 1 105 ? -16.391 -7.496 -4.246 1 96.62 105 LEU B C 1
ATOM 1772 O O . LEU B 1 105 ? -16.781 -6.371 -3.926 1 96.62 105 LEU B O 1
ATOM 1776 N N . TYR B 1 106 ? -16.047 -8.391 -3.352 1 96.06 106 TYR B N 1
ATOM 1777 C CA . TYR B 1 106 ? -16.062 -8.07 -1.93 1 96.06 106 TYR B CA 1
ATOM 1778 C C . TYR B 1 106 ? -15 -7.027 -1.604 1 96.06 106 TYR B C 1
ATOM 1780 O O . TYR B 1 106 ? -15.234 -6.117 -0.803 1 96.06 106 TYR B O 1
ATOM 1788 N N . ALA B 1 107 ? -13.812 -7.188 -2.203 1 96.75 107 ALA B N 1
ATOM 1789 C CA . ALA B 1 107 ? -12.75 -6.207 -1.999 1 96.75 107 ALA B CA 1
ATOM 1790 C C . ALA B 1 107 ? -13.172 -4.832 -2.506 1 96.75 107 ALA B C 1
ATOM 1792 O O . ALA B 1 107 ? -12.938 -3.82 -1.84 1 96.75 107 ALA B O 1
ATOM 1793 N N . MET B 1 108 ? -13.836 -4.82 -3.605 1 97.31 108 MET B N 1
ATOM 1794 C CA . MET B 1 108 ? -14.297 -3.562 -4.188 1 97.31 108 MET B CA 1
ATOM 1795 C C . MET B 1 108 ? -15.352 -2.906 -3.297 1 97.31 108 MET B C 1
ATOM 1797 O O . MET B 1 108 ? -15.359 -1.685 -3.139 1 97.31 108 MET B O 1
ATOM 1801 N N . LEU B 1 109 ? -16.25 -3.695 -2.816 1 97.56 109 LEU B N 1
ATOM 1802 C CA . LEU B 1 109 ? -17.266 -3.166 -1.908 1 97.56 109 LEU B CA 1
ATOM 1803 C C . LEU B 1 109 ? -16.609 -2.523 -0.687 1 97.56 109 LEU B C 1
ATOM 1805 O O . LEU B 1 109 ? -16.969 -1.407 -0.302 1 97.56 109 LEU B O 1
ATOM 1809 N N . PHE B 1 110 ? -15.703 -3.24 -0.096 1 98.12 110 PHE B N 1
ATOM 1810 C CA . PHE B 1 110 ? -14.977 -2.721 1.057 1 98.12 110 PHE B CA 1
ATOM 1811 C C . PHE B 1 110 ? -14.258 -1.425 0.703 1 98.12 110 PHE B C 1
ATOM 1813 O O . PHE B 1 110 ? -14.336 -0.44 1.439 1 98.12 110 PHE B O 1
ATOM 1820 N N . GLU B 1 111 ? -13.547 -1.397 -0.422 1 98.62 111 GLU B N 1
ATOM 1821 C CA . GLU B 1 111 ? -12.773 -0.241 -0.866 1 98.62 111 GLU B CA 1
ATOM 1822 C C . GLU B 1 111 ? -13.68 0.951 -1.154 1 98.62 111 GLU B C 1
ATOM 1824 O O . GLU B 1 111 ? -13.391 2.074 -0.736 1 98.62 111 GLU B O 1
ATOM 1829 N N . GLY B 1 112 ? -14.766 0.685 -1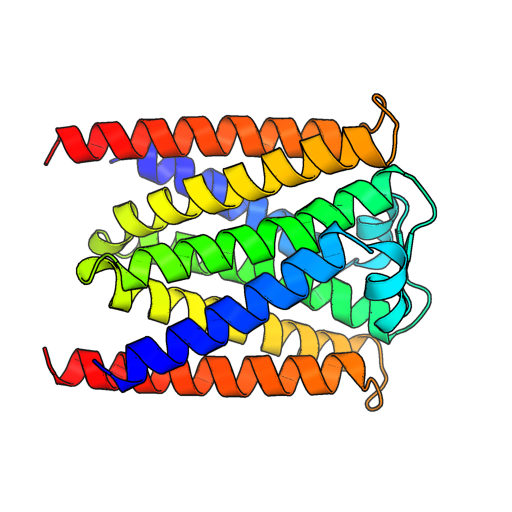.861 1 98.69 112 GLY B N 1
ATOM 1830 C CA . GLY B 1 112 ? -15.703 1.753 -2.182 1 98.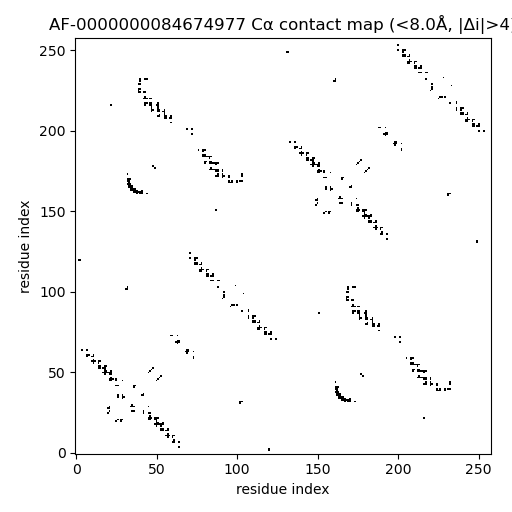69 112 GLY B CA 1
ATOM 1831 C C . GLY B 1 112 ? -16.344 2.367 -0.956 1 98.69 112 GLY B C 1
ATOM 1832 O O . GLY B 1 112 ? -16.391 3.59 -0.811 1 98.69 112 GLY B O 1
ATOM 1833 N N . VAL B 1 113 ? -16.828 1.56 -0.097 1 98.75 113 VAL B N 1
ATOM 1834 C CA . VAL B 1 113 ? -17.484 2.023 1.121 1 98.75 113 VAL B CA 1
ATOM 1835 C C . VAL B 1 113 ? -16.484 2.768 1.998 1 98.75 113 VAL B C 1
ATOM 1837 O O . VAL B 1 113 ? -16.781 3.838 2.529 1 98.75 113 VAL B O 1
ATOM 1840 N N . SER B 1 114 ? -15.281 2.201 2.164 1 98.81 114 SER B N 1
ATOM 1841 C CA . SER B 1 114 ? -14.258 2.824 3 1 98.81 114 SER B CA 1
ATOM 1842 C C . SER B 1 114 ? -13.836 4.176 2.436 1 98.81 114 SER B C 1
ATOM 1844 O O . SER B 1 114 ? -13.648 5.137 3.186 1 98.81 114 SER B O 1
ATOM 1846 N N . ALA B 1 115 ? -13.672 4.219 1.107 1 98.81 115 ALA B N 1
ATOM 1847 C CA . ALA B 1 115 ? -13.32 5.492 0.485 1 98.81 115 ALA B CA 1
ATOM 1848 C C . ALA B 1 115 ? -14.406 6.539 0.726 1 98.81 115 ALA B C 1
ATOM 1850 O O . ALA B 1 115 ? -14.102 7.688 1.062 1 98.81 115 ALA B O 1
ATOM 1851 N N . ALA B 1 116 ? -15.664 6.188 0.525 1 98.75 116 ALA B N 1
ATOM 1852 C CA . ALA B 1 116 ? -16.797 7.098 0.71 1 98.75 116 ALA B CA 1
ATOM 1853 C C . ALA B 1 116 ? -16.875 7.574 2.156 1 98.75 116 ALA B C 1
ATOM 1855 O O . ALA B 1 116 ? -17.078 8.766 2.41 1 98.75 116 ALA B O 1
ATOM 1856 N N . LEU B 1 117 ? -16.734 6.68 3.104 1 98.62 117 LEU B N 1
ATOM 1857 C CA . LEU B 1 117 ? -16.797 7.039 4.516 1 98.62 117 LEU B CA 1
ATOM 1858 C C . LEU B 1 117 ? -15.625 7.938 4.906 1 98.62 117 LEU B C 1
ATOM 1860 O O . LEU B 1 117 ? -15.805 8.914 5.641 1 98.62 117 LEU B O 1
ATOM 1864 N N . ALA B 1 118 ? -14.422 7.543 4.449 1 98.56 118 ALA B N 1
ATOM 1865 C CA . ALA B 1 118 ? -13.266 8.391 4.727 1 98.56 118 ALA B CA 1
ATOM 1866 C C . ALA B 1 118 ? -13.484 9.805 4.188 1 98.56 118 ALA B C 1
ATOM 1868 O O . ALA B 1 118 ? -13.156 10.789 4.855 1 98.56 118 ALA B O 1
ATOM 1869 N N . PHE B 1 119 ? -14.016 9.883 2.971 1 98.31 119 PHE B N 1
ATOM 1870 C CA . PHE B 1 119 ? -14.289 11.172 2.354 1 98.31 119 PHE B CA 1
ATOM 1871 C C . PHE B 1 119 ? -15.305 11.961 3.164 1 98.31 119 PHE B C 1
ATOM 1873 O O . PHE B 1 119 ? -15.148 13.164 3.381 1 98.31 119 PHE B O 1
ATOM 1880 N N . TRP B 1 120 ? -16.328 11.289 3.57 1 97.81 120 TRP B N 1
ATOM 1881 C CA . TRP B 1 120 ? -17.359 11.93 4.371 1 97.81 120 TRP B CA 1
ATOM 1882 C C . TRP B 1 120 ? -16.797 12.453 5.684 1 97.81 120 TRP B C 1
ATOM 1884 O O . TRP B 1 120 ? -17.094 13.578 6.086 1 97.81 120 TRP B O 1
ATOM 1894 N N . LEU B 1 121 ? -15.992 11.672 6.367 1 97.5 121 LEU B N 1
ATOM 1895 C CA . LEU B 1 121 ? -15.375 12.07 7.629 1 97.5 121 LEU B CA 1
ATOM 1896 C C . LEU B 1 121 ? -14.414 13.234 7.422 1 97.5 121 LEU B C 1
ATOM 1898 O O . LEU B 1 121 ? -14.289 14.109 8.281 1 97.5 121 LEU B O 1
ATOM 1902 N N . LEU B 1 122 ? -13.75 13.227 6.316 1 95.38 122 LEU B N 1
ATOM 1903 C CA . LEU B 1 122 ? -12.812 14.289 5.969 1 95.38 122 LEU B CA 1
ATOM 1904 C C . LEU B 1 122 ? -13.531 15.617 5.793 1 95.38 122 LEU B C 1
ATOM 1906 O O . LEU B 1 122 ? -13.031 16.672 6.215 1 95.38 122 LEU B O 1
ATOM 1910 N N . ARG B 1 123 ? -14.703 15.609 5.191 1 93.38 123 ARG B N 1
ATOM 1911 C CA . ARG B 1 123 ? -15.492 16.812 4.957 1 93.38 123 ARG B CA 1
ATOM 1912 C C . ARG B 1 123 ? -16.047 17.375 6.266 1 93.38 123 ARG B C 1
ATOM 1914 O O . ARG B 1 123 ? -16.188 18.594 6.418 1 93.38 123 ARG B O 1
ATOM 1921 N N . GLY B 1 124 ? -16.453 16.469 7.086 1 85.5 124 GLY B N 1
ATOM 1922 C CA . GLY B 1 124 ? -16.969 16.922 8.375 1 85.5 124 GLY B CA 1
ATOM 1923 C C . GLY B 1 124 ? -15.906 17.562 9.242 1 85.5 124 GLY B C 1
ATOM 1924 O O . GLY B 1 124 ? -16.203 18.438 10.047 1 85.5 124 GLY B O 1
ATOM 1925 N N . ARG B 1 125 ? -14.812 17.125 9.156 1 73.44 125 ARG B N 1
ATOM 1926 C CA . ARG B 1 125 ? -13.719 17.688 9.945 1 73.44 125 ARG B CA 1
ATOM 1927 C C . ARG B 1 125 ? -13.289 19.047 9.398 1 73.44 125 ARG B C 1
ATOM 1929 O O . ARG B 1 125 ? -12.875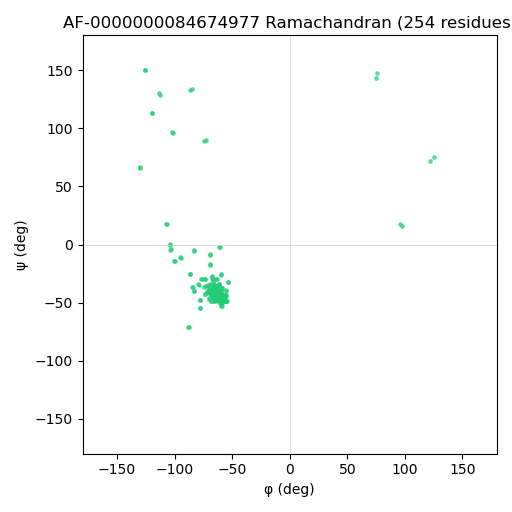 19.922 10.164 1 73.44 125 ARG B O 1
ATOM 1936 N N . SER B 1 126 ? -13.359 19.094 8.195 1 68.75 126 SER B N 1
ATOM 1937 C CA . SER B 1 126 ? -13.047 20.391 7.609 1 68.75 126 SER B CA 1
ATOM 1938 C C . SER B 1 126 ? -14.102 21.438 7.965 1 68.75 126 SER B C 1
ATOM 1940 O O . SER B 1 126 ? -13.797 22.625 8.094 1 68.75 126 SER B O 1
ATOM 1942 N N . ALA B 1 127 ? -15.25 20.875 8.172 1 59.22 127 ALA B N 1
ATOM 1943 C CA . ALA B 1 127 ? -16.328 21.781 8.555 1 59.22 127 ALA B CA 1
ATOM 1944 C C . ALA B 1 127 ? -16.188 22.203 10.016 1 59.22 127 ALA B C 1
ATOM 1946 O O . ALA B 1 127 ? -16.547 23.328 10.383 1 59.22 127 ALA B O 1
ATOM 1947 N N . ALA B 1 128 ? -15.656 21.359 10.688 1 52.5 128 ALA B N 1
ATOM 1948 C CA . ALA B 1 128 ? -15.523 21.703 12.102 1 52.5 128 ALA B CA 1
ATOM 1949 C C . ALA B 1 128 ? -14.289 22.562 12.344 1 52.5 128 ALA B C 1
ATOM 1951 O O . ALA B 1 128 ? -14.156 23.172 13.406 1 52.5 128 ALA B O 1
ATOM 1952 N N . ALA B 1 129 ? -13.453 22.812 11.391 1 51.19 129 ALA B N 1
ATOM 1953 C CA . ALA B 1 129 ? -12.32 23.719 11.562 1 51.19 129 ALA B CA 1
ATOM 1954 C C . ALA B 1 129 ? -12.641 25.109 11.031 1 51.19 129 ALA B C 1
ATOM 1956 O O . ALA B 1 129 ? -13.344 25.266 10.031 1 51.19 129 ALA B O 1
#